Protein AF-A0A4Q6BBE9-F1 (afdb_monomer_lite)

Foldseek 3Di:
DDDDPVNLLQVLQQLLLLLLLLLVLLLVLLVLQVLCPPPHPDPLSNVVNVVSVVLNVLSVVLNVVRPDHDHHDPVSNVLSVVLCVQSNDPPHDPLSNLVSSLVSLVVSLVSLVVSLVSLVVVPDVCVSSNVSSVVSNVSSVVSSVVSVVVCVQVVCCVVPVDNDDPVVVVVVVVVVVVVVVVVVVVVVVVVVVVVVVPDPDDDDDDDDD

Sequence (209 aa):
MQITERERQEAISIELADLYQRQMTLILCNRLLHFDELDAVSDVFYELAEEDIWIFERIAAAMQDSPIQSDAKRSTVFLAETVMEIVSEESNLHQEKLSSYLLLKQSQLSSCRILERSLRVLGKKWEEILISVGIVADCLEAQLDLLSSQVEDRAFAWITGEPELILARDRFAARAKQNRLNKNKDSEVLMGKVIHLFSPKQSKQFSKR

pLDDT: mean 74.74, std 19.68, range [35.97, 96.56]

Radius of gyration: 24.14 Å; chains: 1; bounding box: 52×79×57 Å

Structure (mmCIF, N/CA/C/O backbone):
data_AF-A0A4Q6BBE9-F1
#
_entry.id   AF-A0A4Q6BBE9-F1
#
loop_
_atom_site.group_PDB
_atom_site.id
_atom_site.type_symbol
_atom_site.label_atom_id
_atom_site.label_alt_id
_atom_site.label_comp_id
_atom_site.label_asym_id
_atom_site.label_entity_id
_atom_site.label_seq_id
_atom_site.pdbx_PDB_ins_code
_atom_site.Cartn_x
_atom_site.Cartn_y
_atom_site.Cartn_z
_atom_site.occupancy
_atom_site.B_iso_or_equiv
_atom_site.auth_seq_id
_atom_site.auth_comp_id
_atom_site.auth_asym_id
_atom_site.auth_atom_id
_atom_site.pdbx_PDB_model_num
ATOM 1 N N . MET A 1 1 ? -1.863 -6.423 32.368 1.00 49.59 1 MET A N 1
ATOM 2 C CA . MET A 1 1 ? -2.244 -5.044 32.001 1.00 49.59 1 MET A CA 1
ATOM 3 C C . MET A 1 1 ? -3.459 -5.138 31.088 1.00 49.59 1 MET A C 1
ATOM 5 O O . MET A 1 1 ? -3.379 -5.877 30.115 1.00 49.59 1 MET A O 1
ATOM 9 N N . GLN A 1 2 ? -4.596 -4.531 31.440 1.00 71.44 2 GLN A N 1
ATOM 10 C CA . GLN A 1 2 ? -5.778 -4.510 30.567 1.00 71.44 2 GLN A CA 1
ATOM 11 C C . GLN A 1 2 ? -5.683 -3.272 29.672 1.00 71.44 2 GLN A C 1
ATOM 13 O O . GLN A 1 2 ? -5.629 -2.165 30.192 1.00 71.44 2 GLN A O 1
ATOM 18 N N . ILE A 1 3 ? -5.620 -3.472 28.355 1.00 78.31 3 ILE A N 1
ATOM 19 C CA . ILE A 1 3 ? -5.685 -2.385 27.369 1.00 78.31 3 ILE A CA 1
ATOM 20 C C . ILE A 1 3 ? -7.133 -1.896 27.320 1.00 78.31 3 ILE A C 1
ATOM 22 O O . ILE A 1 3 ? -8.053 -2.711 27.172 1.00 78.31 3 ILE A O 1
ATOM 26 N N . THR A 1 4 ? -7.328 -0.591 27.458 1.00 85.19 4 THR A N 1
ATOM 27 C CA . THR A 1 4 ? -8.637 0.059 27.393 1.00 85.19 4 THR A CA 1
ATOM 28 C C . THR A 1 4 ? -9.210 0.021 25.974 1.00 85.19 4 THR A C 1
ATOM 30 O O . THR A 1 4 ? -8.494 -0.128 24.986 1.00 85.19 4 THR A O 1
ATOM 33 N N . GLU A 1 5 ? -10.530 0.170 25.847 1.00 84.38 5 GLU A N 1
ATOM 34 C CA . GLU A 1 5 ? -11.188 0.230 24.533 1.00 84.38 5 GLU A CA 1
ATOM 35 C C . GLU A 1 5 ? -10.695 1.415 23.689 1.00 84.38 5 GLU A C 1
ATOM 37 O O . GLU A 1 5 ? -10.533 1.293 22.477 1.00 84.38 5 GLU A O 1
ATOM 42 N N . ARG A 1 6 ? -10.401 2.542 24.343 1.00 85.50 6 ARG A N 1
ATOM 43 C CA . ARG A 1 6 ? -9.860 3.731 23.688 1.00 85.50 6 ARG A CA 1
ATOM 44 C C . ARG A 1 6 ? -8.470 3.477 23.109 1.00 85.50 6 ARG A C 1
ATOM 46 O O . ARG A 1 6 ? -8.250 3.777 21.946 1.00 85.50 6 ARG A O 1
ATOM 53 N N . GLU A 1 7 ? -7.567 2.866 23.874 1.00 88.00 7 GLU A N 1
ATOM 54 C CA . GLU A 1 7 ? -6.219 2.531 23.385 1.00 88.00 7 GLU A CA 1
ATOM 55 C C . GLU A 1 7 ? -6.268 1.571 22.182 1.00 88.00 7 GLU A C 1
ATOM 57 O O . GLU A 1 7 ? -5.435 1.655 21.284 1.00 88.00 7 GLU A O 1
ATOM 62 N N . ARG A 1 8 ? -7.266 0.677 22.117 1.00 85.69 8 ARG A N 1
ATOM 63 C CA . ARG A 1 8 ? -7.482 -0.190 20.942 1.00 85.69 8 ARG A CA 1
ATOM 64 C C . ARG A 1 8 ? -7.972 0.590 19.728 1.00 85.69 8 ARG A C 1
ATOM 66 O O . ARG A 1 8 ? -7.488 0.349 18.627 1.00 85.69 8 ARG A O 1
ATOM 73 N N . GLN A 1 9 ? -8.925 1.500 19.929 1.00 85.56 9 GLN A N 1
ATOM 74 C CA . GLN A 1 9 ? -9.415 2.401 18.883 1.00 85.56 9 GLN A CA 1
ATOM 75 C C . GLN A 1 9 ? -8.281 3.261 18.319 1.00 85.56 9 GLN A C 1
ATOM 77 O O . GLN A 1 9 ? -8.142 3.367 17.105 1.00 85.56 9 GLN A O 1
ATOM 82 N N . GLU A 1 10 ? -7.446 3.820 19.194 1.00 90.19 10 GLU A N 1
ATOM 83 C CA . GLU A 1 10 ? -6.267 4.600 18.813 1.00 90.19 10 GLU A CA 1
ATOM 84 C C . GLU A 1 10 ? -5.271 3.737 18.027 1.00 90.19 10 GLU A C 1
ATOM 86 O O . GLU A 1 10 ? -4.825 4.149 16.962 1.00 90.19 10 GLU A O 1
ATOM 91 N N . ALA A 1 11 ? -4.987 2.509 18.474 1.00 89.50 11 ALA A N 1
ATOM 92 C CA . ALA A 1 11 ? -4.099 1.601 17.747 1.00 89.50 11 ALA A CA 1
ATOM 93 C C . ALA A 1 11 ? -4.606 1.282 16.328 1.00 89.50 11 ALA A C 1
ATOM 95 O O . ALA A 1 11 ? -3.836 1.369 15.377 1.00 89.50 11 ALA A O 1
ATOM 96 N N . ILE A 1 12 ? -5.896 0.962 16.166 1.00 89.31 12 ILE A N 1
ATOM 97 C CA . ILE A 1 12 ? -6.509 0.724 14.846 1.00 89.31 12 ILE A CA 1
ATOM 98 C C . ILE A 1 12 ? -6.416 1.966 13.963 1.00 89.31 12 ILE A C 1
ATOM 100 O O . ILE A 1 12 ? -6.029 1.866 12.802 1.00 89.31 12 ILE A O 1
ATOM 104 N N . SER A 1 13 ? -6.762 3.128 14.516 1.00 90.62 13 SER A N 1
ATOM 105 C CA . SER A 1 13 ? -6.719 4.405 13.807 1.00 90.62 13 SER A CA 1
ATOM 106 C C . SER A 1 13 ? -5.306 4.721 13.302 1.00 90.62 13 SER A C 1
ATOM 108 O O . SER A 1 13 ? -5.135 5.112 12.150 1.00 90.62 13 SER A O 1
ATOM 110 N N . ILE A 1 14 ? -4.278 4.469 14.119 1.00 93.69 14 ILE A N 1
ATOM 111 C CA . ILE A 1 14 ? -2.875 4.639 13.719 1.00 93.69 14 ILE A CA 1
ATOM 112 C C . ILE A 1 14 ? -2.498 3.676 12.585 1.00 93.69 14 ILE A C 1
ATOM 114 O O . ILE A 1 14 ? -1.841 4.094 11.636 1.00 93.69 14 ILE A O 1
ATOM 118 N N . GLU A 1 15 ? -2.909 2.405 12.646 1.00 92.88 15 GLU A N 1
ATOM 119 C CA . GLU A 1 15 ? -2.646 1.446 11.560 1.00 92.88 15 GLU A CA 1
ATOM 120 C C . GLU A 1 15 ? -3.368 1.832 10.255 1.00 92.88 15 GLU A C 1
ATOM 122 O O . GLU A 1 15 ? -2.803 1.684 9.172 1.00 92.88 15 GLU A O 1
ATOM 127 N N . LEU A 1 16 ? -4.589 2.372 10.331 1.00 93.19 16 LEU A N 1
ATOM 128 C CA . LEU A 1 16 ? -5.307 2.891 9.162 1.00 93.19 16 LEU A CA 1
ATOM 129 C C . LEU A 1 16 ? -4.598 4.108 8.554 1.00 93.19 16 LEU A C 1
ATOM 131 O O . LEU A 1 16 ? -4.411 4.153 7.340 1.00 93.19 16 LEU A O 1
ATOM 135 N N . ALA A 1 17 ? -4.144 5.051 9.383 1.00 94.81 17 ALA A N 1
ATOM 136 C CA . ALA A 1 17 ? -3.362 6.201 8.931 1.00 94.81 17 ALA A CA 1
ATOM 137 C C . ALA A 1 17 ? -2.031 5.772 8.288 1.00 94.81 17 ALA A C 1
ATOM 139 O O . ALA A 1 17 ? -1.604 6.317 7.270 1.00 94.81 17 ALA A O 1
ATOM 140 N N . ASP A 1 18 ? -1.401 4.739 8.846 1.00 95.44 18 ASP A N 1
ATOM 141 C CA . ASP A 1 18 ? -0.202 4.105 8.309 1.00 95.44 18 ASP A CA 1
ATOM 142 C C . ASP A 1 18 ? -0.446 3.466 6.925 1.00 95.44 18 ASP A C 1
ATOM 144 O O . ASP A 1 18 ? 0.410 3.569 6.040 1.00 95.44 18 ASP A O 1
ATOM 148 N N . LEU A 1 19 ? -1.585 2.798 6.716 1.00 95.00 19 LEU A N 1
ATOM 149 C CA . LEU A 1 19 ? -1.972 2.259 5.405 1.00 95.00 19 LEU A CA 1
ATOM 150 C C . LEU A 1 19 ? -2.259 3.377 4.404 1.00 95.00 19 LEU A C 1
ATOM 152 O O . LEU A 1 19 ? -1.789 3.318 3.271 1.00 95.00 19 LEU A O 1
ATOM 156 N N . TYR A 1 20 ? -2.981 4.407 4.836 1.00 95.19 20 TYR A N 1
ATOM 157 C CA . TYR A 1 20 ? -3.316 5.560 4.009 1.00 95.19 20 TYR A CA 1
ATOM 158 C C . TYR A 1 20 ? -2.063 6.273 3.502 1.00 95.19 20 TYR A C 1
ATOM 160 O O . TYR A 1 20 ? -1.935 6.515 2.304 1.00 95.19 20 TYR A O 1
ATOM 168 N N . GLN A 1 21 ? -1.098 6.532 4.390 1.00 96.12 21 GLN A N 1
ATOM 169 C CA . GLN A 1 21 ? 0.165 7.163 4.017 1.00 96.12 21 GLN A CA 1
ATOM 170 C C . GLN A 1 21 ? 0.930 6.333 2.978 1.00 96.12 21 GLN A C 1
ATOM 172 O O . GLN A 1 21 ? 1.390 6.889 1.983 1.00 96.12 21 GLN A O 1
ATOM 177 N N . ARG A 1 22 ? 1.041 5.009 3.171 1.00 95.44 22 ARG A N 1
ATOM 178 C CA . ARG A 1 22 ? 1.708 4.123 2.198 1.00 95.44 22 ARG A CA 1
ATOM 179 C C . ARG A 1 22 ? 0.987 4.116 0.852 1.00 95.44 22 ARG A C 1
ATOM 181 O O . ARG A 1 22 ? 1.650 4.224 -0.177 1.00 95.44 22 ARG A O 1
ATOM 188 N N . GLN A 1 23 ? -0.345 4.068 0.855 1.00 96.06 23 GLN A N 1
ATOM 189 C CA . GLN A 1 23 ? -1.124 4.049 -0.379 1.00 96.06 23 GLN A CA 1
ATOM 190 C C . GLN A 1 23 ? -1.012 5.368 -1.150 1.00 96.06 23 GLN A C 1
ATOM 192 O O . GLN A 1 23 ? -0.858 5.351 -2.370 1.00 96.06 23 GLN A O 1
ATOM 197 N N . MET A 1 24 ? -1.022 6.515 -0.461 1.00 96.56 24 MET A N 1
ATOM 198 C CA . MET A 1 24 ? -0.751 7.796 -1.121 1.00 96.56 24 MET A CA 1
ATOM 199 C C . MET A 1 24 ? 0.625 7.799 -1.782 1.00 96.56 24 MET A C 1
ATOM 201 O O . MET A 1 24 ? 0.770 8.271 -2.907 1.00 96.56 24 MET A O 1
ATOM 205 N N . THR A 1 25 ? 1.634 7.264 -1.096 1.00 96.38 25 THR A N 1
ATOM 206 C CA . THR A 1 25 ? 2.979 7.155 -1.654 1.00 96.38 25 THR A CA 1
ATOM 207 C C . THR A 1 25 ? 3.012 6.258 -2.887 1.00 96.38 25 THR A C 1
ATOM 209 O O . THR A 1 25 ? 3.620 6.653 -3.874 1.00 96.38 25 THR A O 1
ATOM 212 N N . LEU A 1 26 ? 2.310 5.120 -2.894 1.00 94.38 26 LEU A N 1
ATOM 213 C CA . LEU A 1 26 ? 2.205 4.263 -4.081 1.00 94.38 26 LEU A CA 1
ATOM 214 C C . LEU A 1 26 ? 1.609 5.005 -5.282 1.00 94.38 26 LEU A C 1
ATOM 216 O O . LEU A 1 26 ? 2.171 4.936 -6.371 1.00 94.38 26 LEU A O 1
ATOM 220 N N . ILE A 1 27 ? 0.541 5.781 -5.079 1.00 94.50 27 ILE A N 1
ATOM 221 C CA . ILE A 1 27 ? -0.066 6.597 -6.144 1.00 94.50 27 ILE A CA 1
ATOM 222 C C . ILE A 1 27 ? 0.928 7.631 -6.688 1.00 94.50 27 ILE A C 1
ATOM 224 O O . ILE A 1 27 ? 1.001 7.854 -7.897 1.00 94.50 27 ILE A O 1
ATOM 228 N N . LEU A 1 28 ? 1.713 8.265 -5.816 1.00 93.38 28 LEU A N 1
ATOM 229 C CA . LEU A 1 28 ? 2.750 9.203 -6.249 1.00 93.38 28 LEU A CA 1
ATOM 230 C C . LEU A 1 28 ? 3.880 8.495 -7.007 1.00 93.38 28 LEU A C 1
ATOM 232 O O . LEU A 1 28 ? 4.353 9.021 -8.013 1.00 93.38 28 LEU A O 1
ATOM 236 N N . CYS A 1 29 ? 4.281 7.298 -6.577 1.00 90.44 29 CYS A N 1
ATOM 237 C CA . CYS A 1 29 ? 5.240 6.484 -7.315 1.00 90.44 29 CYS A CA 1
ATOM 238 C C . CYS A 1 29 ? 4.710 6.097 -8.699 1.00 90.44 29 CYS A C 1
ATOM 240 O O . CYS A 1 29 ? 5.472 6.177 -9.655 1.00 90.44 29 CYS A O 1
ATOM 242 N N . ASN A 1 30 ? 3.426 5.741 -8.829 1.00 89.56 30 ASN A N 1
ATOM 243 C CA . ASN A 1 30 ? 2.815 5.407 -10.121 1.00 89.56 30 ASN A CA 1
ATOM 244 C C . ASN A 1 30 ? 2.974 6.560 -11.124 1.00 89.56 30 ASN A C 1
ATOM 246 O O . ASN A 1 30 ? 3.396 6.320 -12.251 1.00 89.56 30 ASN A O 1
ATOM 250 N N . ARG A 1 31 ? 2.755 7.806 -10.682 1.00 88.62 31 ARG A N 1
ATOM 251 C CA . ARG A 1 31 ? 2.967 9.017 -11.499 1.00 88.62 31 ARG A CA 1
ATOM 252 C C . ARG A 1 31 ? 4.421 9.202 -11.918 1.00 88.62 31 ARG A C 1
ATOM 254 O O . ARG A 1 31 ? 4.706 9.511 -13.066 1.00 88.62 31 ARG A O 1
ATOM 261 N N . LEU A 1 32 ? 5.355 9.027 -10.984 1.00 85.31 32 LEU A N 1
ATOM 262 C CA . LEU A 1 32 ? 6.790 9.185 -11.258 1.00 85.31 32 LEU A CA 1
ATOM 263 C C . LEU A 1 32 ? 7.349 8.083 -12.166 1.00 85.31 32 LEU A C 1
ATOM 265 O O . LEU A 1 32 ? 8.352 8.286 -12.843 1.00 85.31 32 LEU A O 1
ATOM 269 N N . LEU A 1 33 ? 6.722 6.910 -12.151 1.00 81.69 33 LEU A N 1
ATOM 270 C CA . LEU A 1 33 ? 7.068 5.774 -12.999 1.00 81.69 33 LEU A CA 1
ATOM 271 C C . LEU A 1 33 ? 6.276 5.757 -14.313 1.00 81.69 33 LEU A C 1
ATOM 273 O O . LEU A 1 33 ? 6.481 4.843 -15.113 1.00 81.69 33 LEU A O 1
ATOM 277 N N . HIS A 1 34 ? 5.402 6.746 -14.536 1.00 80.19 34 HIS A N 1
ATOM 278 C CA . HIS A 1 34 ? 4.511 6.845 -15.695 1.00 80.19 34 HIS A CA 1
ATOM 279 C C . HIS A 1 34 ? 3.638 5.596 -15.890 1.00 80.19 34 HIS A C 1
ATOM 281 O O . HIS A 1 34 ? 3.374 5.158 -17.009 1.00 80.19 34 HIS A O 1
ATOM 287 N N . PHE A 1 35 ? 3.217 4.975 -14.787 1.00 79.06 35 PHE A N 1
ATOM 288 C CA . PHE A 1 35 ? 2.316 3.823 -14.823 1.00 79.06 35 PHE A CA 1
ATOM 289 C C . PHE A 1 35 ? 0.877 4.239 -15.130 1.00 79.06 35 PHE A C 1
ATOM 291 O O . PHE A 1 35 ? 0.132 3.438 -15.668 1.00 79.06 35 PHE A O 1
ATOM 298 N N . ASP A 1 36 ? 0.489 5.477 -14.828 1.00 67.62 36 ASP A N 1
ATOM 299 C CA . ASP A 1 36 ? -0.859 6.017 -15.030 1.00 67.62 36 ASP A CA 1
ATOM 300 C C . ASP A 1 36 ? -1.091 6.637 -16.421 1.00 67.62 36 ASP A C 1
ATOM 302 O O . ASP A 1 36 ? -2.165 7.178 -16.696 1.00 67.62 36 ASP A O 1
ATOM 306 N N . GLU A 1 37 ? -0.111 6.547 -17.318 1.00 73.06 37 GLU A N 1
ATOM 307 C CA . GLU A 1 37 ? -0.224 7.024 -18.694 1.00 73.06 37 GLU A CA 1
ATOM 308 C C . GLU A 1 37 ? -0.729 5.905 -19.621 1.00 73.06 37 GLU A C 1
ATOM 310 O O . GLU A 1 37 ? -0.306 4.758 -19.520 1.00 73.06 37 GLU A O 1
ATOM 315 N N . LEU A 1 38 ? -1.623 6.227 -20.564 1.00 53.44 38 LEU A N 1
ATOM 316 C CA . LEU A 1 38 ? -2.178 5.251 -21.523 1.00 53.44 38 LEU A CA 1
ATOM 317 C C . LEU A 1 38 ? -1.116 4.621 -22.446 1.00 53.44 38 LEU A C 1
ATOM 319 O O . LEU A 1 38 ? -1.345 3.544 -22.984 1.00 53.44 38 LEU A O 1
ATOM 323 N N . ASP A 1 39 ? 0.037 5.279 -22.598 1.00 54.97 39 ASP A N 1
ATOM 324 C CA . ASP A 1 39 ? 1.209 4.778 -23.327 1.00 54.97 39 ASP A CA 1
ATOM 325 C C . ASP A 1 39 ? 2.240 4.113 -22.385 1.00 54.97 39 ASP A C 1
ATOM 327 O O . ASP A 1 39 ? 3.424 4.005 -22.722 1.00 54.97 39 ASP A O 1
ATOM 331 N N . ALA A 1 40 ? 1.819 3.688 -21.185 1.00 55.25 40 ALA A N 1
ATOM 332 C CA . ALA A 1 40 ? 2.681 3.048 -20.197 1.00 55.25 40 ALA A CA 1
ATOM 333 C C . ALA A 1 40 ? 3.455 1.855 -20.776 1.00 55.25 40 ALA A C 1
ATOM 335 O O . ALA A 1 40 ? 3.082 1.205 -21.752 1.00 55.25 40 ALA A O 1
ATOM 336 N N . VAL A 1 41 ? 4.534 1.490 -20.080 1.00 58.44 41 VAL A N 1
ATOM 337 C CA . VAL A 1 41 ? 5.428 0.378 -20.441 1.00 58.44 41 VAL A CA 1
ATOM 338 C C . VAL A 1 41 ? 4.686 -0.975 -20.581 1.00 58.44 41 VAL A C 1
ATOM 340 O O . VAL A 1 41 ? 5.279 -1.942 -21.066 1.00 58.44 41 VAL A O 1
ATOM 343 N N . SER A 1 42 ? 3.437 -1.093 -20.103 1.00 65.00 42 SER A N 1
ATOM 344 C CA . SER A 1 42 ? 2.504 -2.216 -20.309 1.00 65.00 42 SER A CA 1
ATOM 345 C C . SER A 1 42 ? 1.096 -1.848 -19.813 1.00 65.00 42 SER A C 1
ATOM 347 O O . SER A 1 42 ? 1.000 -1.228 -18.753 1.00 65.00 42 SER A O 1
ATOM 349 N N . ASP A 1 43 ? 0.039 -2.348 -20.469 1.00 72.69 43 ASP A N 1
ATOM 350 C CA . ASP A 1 43 ? -1.362 -2.298 -19.992 1.00 72.69 43 ASP A CA 1
ATOM 351 C C . ASP A 1 43 ? -1.488 -2.753 -18.524 1.00 72.69 43 ASP A C 1
ATOM 353 O O . ASP A 1 43 ? -2.255 -2.204 -17.740 1.00 72.69 43 ASP A O 1
ATOM 357 N N . VAL A 1 44 ? -0.646 -3.710 -18.117 1.00 78.00 44 VAL A N 1
ATOM 358 C CA . VAL A 1 44 ? -0.600 -4.246 -16.749 1.00 78.00 44 VAL A CA 1
ATOM 359 C C . VAL A 1 44 ? -0.245 -3.182 -15.703 1.00 78.00 44 VAL A C 1
ATOM 361 O O . VAL A 1 44 ? -0.797 -3.194 -14.609 1.00 78.00 44 VAL A O 1
ATOM 364 N N . PHE A 1 45 ? 0.687 -2.268 -15.994 1.00 78.31 45 PHE A N 1
ATOM 365 C CA . PHE A 1 45 ? 1.074 -1.233 -15.023 1.00 78.31 45 PHE A CA 1
ATOM 366 C C . PHE A 1 45 ? 0.012 -0.142 -14.896 1.00 78.31 45 PHE A C 1
ATOM 368 O O . PHE A 1 45 ? -0.172 0.396 -13.805 1.00 78.31 45 PHE A O 1
ATOM 375 N N . TYR A 1 46 ? -0.713 0.117 -15.983 1.00 80.31 46 TYR A N 1
ATOM 376 C CA . TYR A 1 46 ? -1.858 1.014 -15.987 1.00 80.31 46 TYR A CA 1
ATOM 377 C C . TYR A 1 46 ? -3.002 0.480 -15.125 1.00 80.31 46 TYR A C 1
ATOM 379 O O . TYR A 1 46 ? -3.455 1.172 -14.214 1.00 80.31 46 TYR A O 1
ATOM 387 N N . GLU A 1 47 ? -3.386 -0.784 -15.316 1.00 83.69 47 GLU A N 1
ATOM 388 C CA . GLU A 1 47 ? -4.404 -1.441 -14.484 1.00 83.69 47 GLU A CA 1
ATOM 389 C C . GLU A 1 47 ? -4.017 -1.425 -12.993 1.00 83.69 47 GLU A C 1
ATOM 391 O O . GLU A 1 47 ? -4.836 -1.096 -12.134 1.00 83.69 47 GLU A O 1
ATOM 396 N N . LEU A 1 48 ? -2.745 -1.693 -12.672 1.00 84.31 48 LEU A N 1
ATOM 397 C CA . LEU A 1 48 ? -2.239 -1.619 -11.296 1.00 84.31 48 LEU A CA 1
ATOM 398 C C . LEU A 1 48 ? -2.349 -0.210 -10.696 1.00 84.31 48 LEU A C 1
ATOM 400 O O . LEU A 1 48 ? -2.655 -0.070 -9.508 1.00 84.31 48 LEU A O 1
ATOM 404 N N . ALA A 1 49 ? -2.102 0.829 -11.497 1.00 87.31 49 ALA A N 1
ATOM 405 C CA . ALA A 1 49 ? -2.218 2.211 -11.054 1.00 87.31 49 ALA A CA 1
ATOM 406 C C . ALA A 1 49 ? -3.678 2.619 -10.799 1.00 87.31 49 ALA A C 1
ATOM 408 O O . ALA A 1 49 ? -3.950 3.300 -9.807 1.00 87.31 49 ALA A O 1
ATOM 409 N N . GLU A 1 50 ? -4.619 2.171 -11.637 1.00 89.19 50 GLU A N 1
ATOM 410 C CA . GLU A 1 50 ? -6.055 2.372 -11.408 1.00 89.19 50 GLU A CA 1
ATOM 411 C C . GLU A 1 50 ? -6.532 1.655 -10.138 1.00 89.19 50 GLU A C 1
ATOM 413 O O . GLU A 1 50 ? -7.232 2.241 -9.304 1.00 89.19 50 GLU A O 1
ATOM 418 N N . GLU A 1 51 ? -6.107 0.408 -9.938 1.00 90.31 51 GLU A N 1
ATOM 419 C CA . GLU A 1 51 ? -6.429 -0.345 -8.728 1.00 90.31 51 GLU A CA 1
ATOM 420 C C . GLU A 1 51 ? -5.863 0.322 -7.466 1.00 90.31 51 GLU A C 1
ATOM 422 O O . GLU A 1 51 ? -6.538 0.357 -6.438 1.00 90.31 51 GLU A O 1
ATOM 427 N N . ASP A 1 52 ? -4.664 0.912 -7.524 1.00 91.56 52 ASP A N 1
ATOM 428 C CA . ASP A 1 52 ? -4.100 1.668 -6.401 1.00 91.56 52 ASP A CA 1
ATOM 429 C C . ASP A 1 52 ? -4.962 2.880 -6.005 1.00 91.56 52 ASP A C 1
ATOM 431 O O . ASP A 1 52 ? -5.087 3.195 -4.815 1.00 91.56 52 ASP A O 1
ATOM 435 N N . ILE A 1 53 ? -5.587 3.557 -6.969 1.00 92.75 53 ILE A N 1
ATOM 436 C CA . ILE A 1 53 ? -6.527 4.652 -6.686 1.00 92.75 53 ILE A CA 1
ATOM 437 C C . ILE A 1 53 ? -7.777 4.101 -5.997 1.00 92.75 53 ILE A C 1
ATOM 439 O O . ILE A 1 53 ? -8.225 4.639 -4.984 1.00 92.75 53 ILE A O 1
ATOM 443 N N . TRP A 1 54 ? -8.307 2.984 -6.486 1.00 92.25 54 TRP A N 1
ATOM 444 C CA . TRP A 1 54 ? -9.461 2.342 -5.868 1.00 92.25 54 TRP A CA 1
ATOM 445 C C . TRP A 1 54 ? -9.175 1.851 -4.435 1.00 92.25 54 TRP A C 1
ATOM 447 O O . TRP A 1 54 ? -9.993 2.047 -3.530 1.00 92.25 54 TRP A O 1
ATOM 457 N N . ILE A 1 55 ? -7.996 1.267 -4.183 1.00 92.06 55 ILE A N 1
ATOM 458 C CA . ILE A 1 55 ? -7.548 0.878 -2.834 1.00 92.06 55 ILE A CA 1
ATOM 459 C C . ILE A 1 55 ? -7.479 2.105 -1.918 1.00 92.06 55 ILE A C 1
ATOM 461 O O . ILE A 1 55 ? -7.912 2.043 -0.764 1.00 92.06 55 ILE A O 1
ATOM 465 N N . PHE A 1 56 ? -6.962 3.227 -2.421 1.00 94.31 56 PHE A N 1
ATOM 466 C CA . PHE A 1 56 ? -6.893 4.474 -1.665 1.00 94.31 56 PHE A CA 1
ATOM 467 C C . PHE A 1 56 ? -8.269 4.948 -1.205 1.00 94.31 56 PHE A C 1
ATOM 469 O O . PHE A 1 56 ? -8.443 5.242 -0.023 1.00 94.31 56 PHE A O 1
ATOM 476 N N . GLU A 1 57 ? -9.263 4.954 -2.094 1.00 92.25 57 GLU A N 1
ATOM 477 C CA . GLU A 1 57 ? -10.633 5.348 -1.751 1.00 92.25 57 GLU A CA 1
ATOM 478 C C . GLU A 1 57 ? -11.232 4.456 -0.654 1.00 92.25 57 GLU A C 1
ATOM 480 O O . GLU A 1 57 ? -11.904 4.943 0.259 1.00 92.25 57 GLU A O 1
ATOM 485 N N . ARG A 1 58 ? -10.937 3.150 -0.684 1.00 90.56 58 ARG A N 1
ATOM 486 C CA . ARG A 1 58 ? -11.379 2.195 0.345 1.00 90.56 58 ARG A CA 1
ATOM 487 C C . ARG A 1 58 ? -10.741 2.457 1.704 1.00 90.56 58 ARG A C 1
ATOM 489 O O . ARG A 1 58 ? -11.436 2.412 2.720 1.00 90.56 58 ARG A O 1
ATOM 496 N N . ILE A 1 59 ? -9.439 2.731 1.735 1.00 92.06 59 ILE A N 1
ATOM 497 C CA . ILE A 1 59 ? -8.732 3.067 2.977 1.00 92.06 59 ILE A CA 1
ATOM 498 C C . ILE A 1 59 ? -9.234 4.413 3.516 1.00 92.06 59 ILE A C 1
ATOM 500 O O . ILE A 1 59 ? -9.492 4.531 4.712 1.00 92.06 59 ILE A O 1
ATOM 504 N N . ALA A 1 60 ? -9.432 5.404 2.643 1.00 91.75 60 ALA A N 1
ATOM 505 C CA . ALA A 1 60 ? -9.957 6.715 3.012 1.00 91.75 60 ALA A CA 1
ATOM 506 C C . ALA A 1 60 ? -11.361 6.617 3.631 1.00 91.75 60 ALA A C 1
ATOM 508 O O . ALA A 1 60 ? -11.615 7.240 4.661 1.00 91.75 60 ALA A O 1
ATOM 509 N N . ALA A 1 61 ? -12.247 5.794 3.061 1.00 90.00 61 ALA A N 1
ATOM 510 C CA . ALA A 1 61 ? -13.561 5.520 3.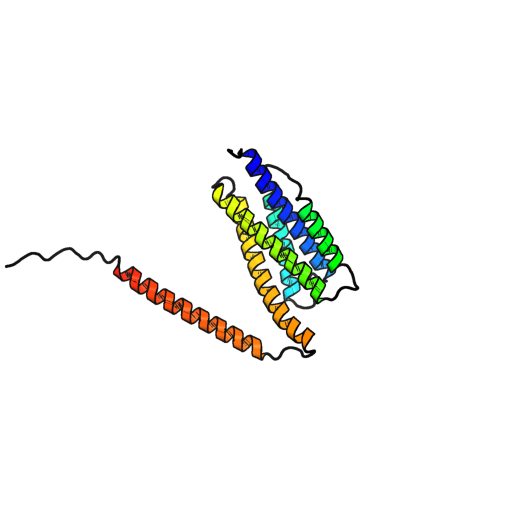641 1.00 90.00 61 ALA A CA 1
ATOM 511 C C . ALA A 1 61 ? -13.440 4.878 5.036 1.00 90.00 61 ALA A C 1
ATOM 513 O O . ALA A 1 61 ? -14.018 5.376 5.998 1.00 90.00 61 ALA A O 1
ATOM 514 N N . ALA A 1 62 ? -12.592 3.853 5.187 1.00 88.38 62 ALA A N 1
ATOM 515 C CA . ALA A 1 62 ? -12.358 3.213 6.483 1.00 88.38 62 ALA A CA 1
ATOM 516 C C . ALA A 1 62 ? -11.783 4.177 7.544 1.00 88.38 62 ALA A C 1
ATOM 518 O O . ALA A 1 62 ? -12.080 4.038 8.731 1.00 88.38 62 ALA A O 1
ATOM 519 N N . MET A 1 63 ? -10.980 5.167 7.137 1.00 89.19 63 MET A N 1
ATOM 520 C CA . MET A 1 63 ? -10.508 6.235 8.025 1.00 89.19 63 MET A CA 1
ATOM 521 C C . MET A 1 63 ? -11.619 7.204 8.439 1.00 89.19 63 MET A C 1
ATOM 523 O O . MET A 1 63 ? -11.617 7.664 9.579 1.00 89.19 63 MET A O 1
ATOM 527 N N . GLN A 1 64 ? -12.558 7.525 7.545 1.00 87.38 64 GLN A N 1
ATOM 528 C CA . GLN A 1 64 ? -13.707 8.380 7.869 1.00 87.38 64 GLN A CA 1
ATOM 529 C C . GLN A 1 64 ? -14.658 7.700 8.858 1.00 87.38 64 GLN A C 1
ATOM 531 O O . GLN A 1 64 ? -15.179 8.361 9.755 1.00 87.38 64 GLN A O 1
ATOM 536 N N . ASP A 1 65 ? -14.813 6.381 8.742 1.00 83.38 65 ASP A N 1
ATOM 537 C CA . ASP A 1 65 ? -15.634 5.570 9.646 1.00 83.38 65 ASP A CA 1
ATOM 538 C C . ASP A 1 65 ? -14.955 5.318 11.008 1.00 83.38 65 ASP A C 1
ATOM 540 O O . ASP A 1 65 ? -15.595 4.876 11.969 1.00 83.38 65 ASP A O 1
ATOM 544 N N . SER A 1 66 ? -13.655 5.612 11.131 1.00 82.00 66 SER A N 1
ATOM 545 C CA . SER A 1 66 ? -12.933 5.492 12.397 1.00 82.00 66 SER A CA 1
ATOM 546 C C . SER A 1 66 ? -13.389 6.572 13.396 1.00 82.00 66 SER A C 1
ATOM 548 O O . SER A 1 66 ? -13.362 7.766 13.089 1.00 82.00 66 SER A O 1
ATOM 550 N N . PRO A 1 67 ? -13.735 6.202 14.647 1.00 80.62 67 PRO A N 1
ATOM 551 C CA . PRO A 1 67 ? -14.198 7.149 15.666 1.00 80.62 67 PRO A CA 1
ATOM 552 C C . PRO A 1 67 ? -13.091 8.075 16.190 1.00 80.62 67 PRO A C 1
ATOM 554 O O . PRO A 1 67 ? -13.371 9.039 16.903 1.00 80.62 67 PRO A O 1
ATOM 557 N N . ILE A 1 68 ? -11.834 7.748 15.897 1.00 87.12 68 ILE A N 1
ATOM 558 C CA . ILE A 1 68 ? -10.656 8.524 16.266 1.00 87.12 68 ILE A CA 1
ATOM 559 C C . ILE A 1 68 ? -9.881 8.787 14.982 1.00 87.12 68 ILE A C 1
ATOM 561 O O . ILE A 1 68 ? -9.770 7.905 14.135 1.00 87.12 68 ILE A O 1
ATOM 565 N N . GLN A 1 69 ? -9.359 10.002 14.863 1.00 86.88 69 GLN A N 1
ATOM 566 C CA . GLN A 1 69 ? -8.409 10.370 13.824 1.00 86.88 69 GLN A CA 1
ATOM 567 C C . GLN A 1 69 ? -7.005 10.317 14.419 1.00 86.88 69 GLN A C 1
ATOM 569 O O . GLN A 1 69 ? -6.779 10.740 15.558 1.00 86.88 69 GLN A O 1
ATOM 574 N N . SER A 1 70 ? -6.064 9.750 13.679 1.00 92.31 70 SER A N 1
ATOM 575 C CA . SER A 1 70 ? -4.671 9.640 14.099 1.00 92.31 70 SER A CA 1
ATOM 576 C C . SER A 1 70 ? -3.757 9.896 12.921 1.00 92.31 70 SER A C 1
ATOM 578 O O . SER A 1 70 ? -4.113 9.611 11.781 1.00 92.31 70 SER A O 1
ATOM 580 N N . ASP A 1 71 ? -2.572 10.408 13.222 1.00 94.31 71 ASP A N 1
ATOM 581 C CA . ASP A 1 71 ? -1.525 10.574 12.228 1.00 94.31 71 ASP A CA 1
ATOM 582 C C . ASP A 1 71 ? -0.764 9.260 12.029 1.00 94.31 71 ASP A C 1
ATOM 584 O O . ASP A 1 71 ? -0.665 8.421 12.935 1.00 94.31 71 ASP A O 1
ATOM 588 N N . ALA A 1 72 ? -0.187 9.101 10.839 1.00 93.75 72 ALA A N 1
ATOM 589 C CA . ALA A 1 72 ? 0.711 7.995 10.549 1.00 93.75 72 ALA A CA 1
ATOM 590 C C . ALA A 1 72 ? 1.945 8.038 11.464 1.00 93.75 72 ALA A C 1
ATOM 592 O O . ALA A 1 72 ? 2.439 9.101 11.860 1.00 93.75 72 ALA A O 1
ATOM 593 N N . LYS A 1 73 ? 2.503 6.865 11.774 1.00 95.31 73 LYS A N 1
ATOM 594 C CA . LYS A 1 73 ? 3.737 6.776 12.556 1.00 95.31 73 LYS A CA 1
ATOM 595 C C . LYS A 1 73 ? 4.877 7.437 11.791 1.00 95.31 73 LYS A C 1
ATOM 597 O O . LYS A 1 73 ? 5.040 7.243 10.586 1.00 95.31 73 LYS A O 1
ATOM 602 N N . ARG A 1 74 ? 5.773 8.107 12.520 1.00 95.88 74 ARG A N 1
ATOM 603 C CA . ARG A 1 74 ? 6.981 8.723 11.943 1.00 95.88 74 ARG A CA 1
ATOM 604 C C . ARG A 1 74 ? 7.813 7.745 11.106 1.00 95.88 74 ARG A C 1
ATOM 606 O O . ARG A 1 74 ? 8.363 8.136 10.088 1.00 95.88 74 ARG A O 1
ATOM 613 N N . SER A 1 75 ? 7.891 6.477 11.512 1.00 93.75 75 SER A N 1
ATOM 614 C CA . SER A 1 75 ? 8.584 5.432 10.748 1.00 93.75 75 SER A CA 1
ATOM 615 C C . SER A 1 75 ? 7.941 5.155 9.388 1.00 93.75 75 S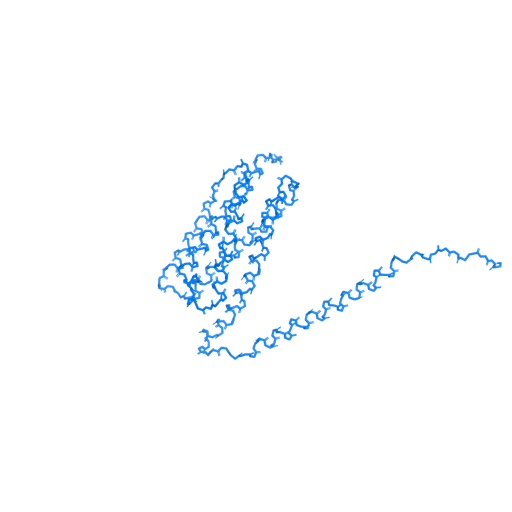ER A C 1
ATOM 617 O O . SER A 1 75 ? 8.649 4.874 8.429 1.00 93.75 75 SER A O 1
ATOM 619 N N . THR A 1 76 ? 6.611 5.231 9.300 1.00 94.75 76 THR A N 1
ATOM 620 C CA . THR A 1 76 ? 5.873 5.067 8.043 1.00 94.75 76 THR A CA 1
ATOM 621 C C . THR A 1 76 ? 6.112 6.255 7.122 1.00 94.75 76 THR A C 1
ATOM 623 O O . THR A 1 76 ? 6.386 6.055 5.944 1.00 94.75 76 THR A O 1
ATOM 626 N N . VAL A 1 77 ? 6.063 7.475 7.665 1.00 95.25 77 VAL A N 1
ATOM 627 C CA . VAL A 1 77 ? 6.369 8.699 6.909 1.00 95.25 77 VAL A CA 1
ATOM 628 C C . VAL A 1 77 ? 7.798 8.652 6.368 1.00 95.25 77 VAL A C 1
ATOM 630 O O . VAL A 1 77 ? 7.999 8.838 5.176 1.00 95.25 77 VAL A O 1
ATOM 633 N N . PHE A 1 78 ? 8.771 8.286 7.203 1.00 95.25 78 PHE A N 1
ATOM 634 C CA . PHE A 1 78 ? 10.168 8.158 6.786 1.00 95.25 78 PHE A CA 1
ATOM 635 C C . PHE A 1 78 ? 10.373 7.103 5.685 1.00 95.25 78 PHE A C 1
ATOM 637 O O . PHE A 1 78 ? 11.112 7.335 4.729 1.00 95.25 78 PHE A O 1
ATOM 644 N N . LEU A 1 79 ? 9.707 5.945 5.789 1.00 93.69 79 LEU A N 1
ATOM 645 C CA . LEU A 1 79 ? 9.732 4.930 4.731 1.00 93.69 79 LEU A CA 1
ATOM 646 C C . LEU A 1 79 ? 9.160 5.483 3.419 1.00 93.69 79 LEU A C 1
ATOM 648 O O . LEU A 1 79 ? 9.751 5.275 2.364 1.00 93.69 79 LEU A O 1
ATOM 652 N N . ALA A 1 80 ? 8.029 6.188 3.491 1.00 94.25 80 ALA A N 1
ATOM 653 C CA . ALA A 1 80 ? 7.402 6.815 2.336 1.00 94.25 80 ALA A CA 1
ATOM 654 C C . ALA A 1 80 ? 8.325 7.845 1.666 1.00 94.25 80 ALA A C 1
ATOM 656 O O . ALA A 1 80 ? 8.499 7.804 0.451 1.00 94.25 80 ALA A O 1
ATOM 657 N N . GLU A 1 81 ? 8.954 8.720 2.452 1.00 94.62 81 GLU A N 1
ATOM 658 C CA . GLU A 1 81 ? 9.936 9.701 1.972 1.00 94.62 81 GLU A CA 1
ATOM 659 C C . GLU A 1 81 ? 11.122 9.010 1.286 1.00 94.62 81 GLU A C 1
ATOM 661 O O . GLU A 1 81 ? 11.446 9.335 0.148 1.00 94.62 81 GLU A O 1
ATOM 666 N N . THR A 1 82 ? 11.690 7.979 1.918 1.00 94.62 82 THR A N 1
ATOM 667 C CA . THR A 1 82 ? 12.827 7.220 1.367 1.00 94.62 82 THR A CA 1
ATOM 668 C C . THR A 1 82 ? 12.479 6.569 0.024 1.00 94.62 82 THR A C 1
ATOM 670 O O . THR A 1 82 ? 13.263 6.617 -0.922 1.00 94.62 82 THR A O 1
ATOM 673 N N . VAL A 1 83 ? 11.298 5.950 -0.087 1.00 93.75 83 VAL A N 1
ATOM 674 C CA . VAL A 1 83 ? 10.858 5.323 -1.344 1.00 93.75 83 VAL A CA 1
ATOM 675 C C . VAL A 1 83 ? 10.657 6.378 -2.433 1.00 93.75 83 VAL A C 1
ATOM 677 O O . VAL A 1 83 ? 11.087 6.167 -3.565 1.00 93.75 83 VAL A O 1
ATOM 680 N N . MET A 1 84 ? 10.057 7.523 -2.097 1.00 94.38 84 MET A N 1
ATOM 681 C CA . MET A 1 84 ? 9.875 8.633 -3.038 1.00 94.38 84 MET A CA 1
ATOM 682 C C . MET A 1 84 ? 11.205 9.187 -3.545 1.00 94.38 84 MET A C 1
ATOM 684 O O . MET A 1 84 ? 11.345 9.405 -4.747 1.00 94.38 84 MET A O 1
ATOM 688 N N . GLU A 1 85 ? 12.188 9.369 -2.663 1.00 94.50 85 GLU A N 1
ATOM 689 C CA . GLU A 1 85 ? 13.541 9.786 -3.045 1.00 94.50 85 GLU A CA 1
ATOM 690 C C . GLU A 1 85 ? 14.143 8.808 -4.061 1.00 94.50 85 GLU A C 1
ATOM 692 O O . GLU A 1 85 ? 14.562 9.225 -5.139 1.00 94.50 85 GLU A O 1
ATOM 697 N N . ILE A 1 86 ? 14.085 7.497 -3.790 1.00 89.62 86 ILE A N 1
ATOM 698 C CA . ILE A 1 86 ? 14.636 6.480 -4.699 1.00 89.62 86 ILE A CA 1
ATOM 699 C C . ILE A 1 86 ? 13.925 6.483 -6.060 1.00 89.62 86 ILE A C 1
ATOM 701 O O . ILE A 1 86 ? 14.578 6.389 -7.100 1.00 89.62 86 ILE A O 1
ATOM 705 N N . VAL A 1 87 ? 12.593 6.575 -6.073 1.00 87.56 87 VAL A N 1
ATOM 706 C CA . VAL A 1 87 ? 11.799 6.523 -7.311 1.00 87.56 87 VAL A CA 1
ATOM 707 C C . VAL A 1 87 ? 11.977 7.793 -8.154 1.00 87.56 87 VAL A C 1
ATOM 709 O O . VAL A 1 87 ? 12.091 7.702 -9.381 1.00 87.56 87 VAL A O 1
ATOM 712 N N . SER A 1 88 ? 12.032 8.962 -7.512 1.00 89.88 88 SER A N 1
ATOM 713 C CA . SER A 1 88 ? 12.146 10.262 -8.190 1.00 89.88 88 SER A CA 1
ATOM 714 C C . SER A 1 88 ? 13.536 10.543 -8.764 1.00 89.88 88 SER A C 1
ATOM 716 O O . SER A 1 88 ? 13.645 11.227 -9.776 1.00 89.88 88 SER A O 1
ATOM 718 N N . GLU A 1 89 ? 14.590 9.995 -8.163 1.00 87.75 89 GLU A N 1
ATOM 719 C CA . GLU A 1 89 ? 15.970 10.231 -8.583 1.00 87.75 89 GLU A CA 1
ATOM 720 C C . GLU A 1 89 ? 16.245 9.612 -9.965 1.00 87.75 89 GLU A C 1
ATOM 722 O O . GLU A 1 89 ? 16.138 8.400 -10.166 1.00 87.75 89 GLU A O 1
ATOM 727 N N . GLU A 1 90 ? 16.585 10.442 -10.951 1.00 81.62 90 GLU A N 1
ATOM 728 C CA . GLU A 1 90 ? 16.804 10.016 -12.342 1.00 81.62 90 GLU A CA 1
ATOM 729 C C . GLU A 1 90 ? 18.022 9.100 -12.497 1.00 81.62 90 GLU A C 1
ATOM 731 O O . GLU A 1 90 ? 18.033 8.242 -13.379 1.00 81.62 90 GLU A O 1
ATOM 736 N N . SER A 1 91 ? 19.031 9.257 -11.635 1.00 83.44 91 SER A N 1
ATOM 737 C CA . SER A 1 91 ? 20.268 8.472 -11.698 1.00 83.44 91 SER A CA 1
ATOM 738 C C . SER A 1 91 ? 20.121 7.016 -11.233 1.00 83.44 91 SER A C 1
ATOM 740 O O . SER A 1 91 ? 20.986 6.195 -11.546 1.00 83.44 91 SER A O 1
ATOM 742 N N . ASN A 1 92 ? 19.028 6.674 -10.543 1.00 76.62 92 ASN A N 1
ATOM 743 C CA . ASN A 1 92 ? 18.759 5.310 -10.088 1.00 76.62 92 ASN A CA 1
ATOM 744 C C . ASN A 1 92 ? 18.313 4.400 -11.236 1.00 76.62 92 ASN A C 1
ATOM 746 O O . ASN A 1 92 ? 17.559 4.793 -12.132 1.00 76.62 92 ASN A O 1
ATOM 750 N N . LEU A 1 93 ? 18.716 3.133 -11.170 1.00 77.38 93 LEU A N 1
ATOM 751 C CA . LEU A 1 93 ? 18.339 2.134 -12.162 1.00 77.38 93 LEU A CA 1
ATOM 752 C C . LEU A 1 93 ? 16.840 1.818 -12.070 1.00 77.38 93 LEU A C 1
ATOM 754 O O . LEU A 1 93 ? 16.266 1.733 -10.985 1.00 77.38 93 LEU A O 1
ATOM 758 N N . HIS A 1 94 ? 16.205 1.530 -13.210 1.00 74.88 94 HIS A N 1
ATOM 759 C CA . HIS A 1 94 ? 14.789 1.132 -13.265 1.00 74.88 94 HIS A CA 1
ATOM 760 C C . HIS A 1 94 ? 14.457 -0.032 -12.317 1.00 74.88 94 HIS A C 1
ATOM 762 O O . HIS A 1 94 ? 13.401 -0.042 -11.686 1.00 74.88 94 HIS A O 1
ATOM 768 N N . GLN A 1 95 ? 15.377 -0.991 -12.170 1.00 76.62 95 GLN A N 1
ATOM 769 C CA . GLN A 1 95 ? 15.225 -2.111 -11.244 1.00 76.62 95 GLN A CA 1
ATOM 770 C C . GLN A 1 95 ? 15.194 -1.662 -9.776 1.00 76.62 95 GLN A C 1
ATOM 772 O O . GLN A 1 95 ? 14.427 -2.218 -8.993 1.00 76.62 95 GLN A O 1
ATOM 777 N N . GLU A 1 96 ? 15.993 -0.668 -9.388 1.00 79.06 96 GLU A N 1
ATOM 778 C CA . GLU A 1 96 ? 16.030 -0.140 -8.017 1.00 79.06 96 GLU A CA 1
ATOM 779 C C . GLU A 1 96 ? 14.735 0.604 -7.689 1.00 79.06 96 GLU A C 1
ATOM 781 O O . GLU A 1 96 ? 14.146 0.389 -6.628 1.00 79.06 96 GLU A O 1
ATOM 786 N N . LYS A 1 97 ? 14.233 1.402 -8.639 1.00 82.38 97 LYS A N 1
ATOM 787 C CA . LYS A 1 97 ? 12.943 2.091 -8.512 1.00 82.38 97 LYS A CA 1
ATOM 788 C C . LYS A 1 97 ? 11.790 1.099 -8.347 1.00 82.38 97 LYS A C 1
ATOM 790 O O . LYS A 1 97 ? 11.000 1.216 -7.410 1.00 82.38 97 LYS A O 1
ATOM 795 N N . LEU A 1 98 ? 11.741 0.076 -9.204 1.00 80.94 98 LEU A N 1
ATOM 796 C CA . LEU A 1 98 ? 10.722 -0.974 -9.143 1.00 80.94 98 LEU A CA 1
ATOM 797 C C . LEU A 1 98 ? 10.830 -1.814 -7.861 1.00 80.94 98 LEU A C 1
ATOM 799 O O . LEU A 1 98 ? 9.813 -2.158 -7.264 1.00 80.94 98 LEU A O 1
ATOM 803 N N . SER A 1 99 ? 12.048 -2.107 -7.397 1.00 83.81 99 SER A N 1
ATOM 804 C CA . SER A 1 99 ? 12.270 -2.853 -6.150 1.00 83.81 99 SER A CA 1
ATOM 805 C C . SER A 1 99 ? 11.788 -2.073 -4.927 1.00 83.81 99 SER A C 1
ATOM 807 O O . SER A 1 99 ? 11.146 -2.648 -4.050 1.00 83.81 99 SER A O 1
ATOM 809 N N . SER A 1 100 ? 12.037 -0.762 -4.878 1.00 87.81 100 SER A N 1
ATOM 810 C CA . SER A 1 100 ? 11.545 0.112 -3.803 1.00 87.81 100 SER A CA 1
ATOM 811 C C . SER A 1 100 ? 10.020 0.215 -3.794 1.00 87.81 100 SER A C 1
ATOM 813 O O . SER A 1 100 ? 9.401 0.119 -2.733 1.00 87.81 100 SER A O 1
ATOM 815 N N . TYR A 1 101 ? 9.403 0.332 -4.972 1.00 89.12 101 TYR A N 1
ATOM 816 C CA . TYR A 1 101 ? 7.948 0.291 -5.124 1.00 89.12 101 TYR A CA 1
ATOM 817 C C . TYR A 1 101 ? 7.352 -1.038 -4.625 1.00 89.12 101 TYR A C 1
ATOM 819 O O . TYR A 1 101 ? 6.392 -1.052 -3.850 1.00 89.12 101 TYR A O 1
ATOM 827 N N . LEU A 1 102 ? 7.968 -2.167 -4.993 1.00 88.56 102 LEU A N 1
ATOM 828 C CA . LEU A 1 102 ? 7.554 -3.495 -4.535 1.00 88.56 102 LEU A CA 1
ATOM 829 C C . LEU A 1 102 ? 7.674 -3.658 -3.026 1.00 88.56 102 LEU A C 1
ATOM 831 O O . LEU A 1 102 ? 6.754 -4.171 -2.389 1.00 88.56 102 LEU A O 1
ATOM 835 N N . LEU A 1 103 ? 8.783 -3.199 -2.446 1.00 90.06 103 LEU A N 1
ATOM 836 C CA . LEU A 1 103 ? 8.995 -3.229 -1.004 1.00 90.06 103 LEU A CA 1
ATOM 837 C C . LEU A 1 103 ? 7.890 -2.456 -0.271 1.00 90.06 103 LEU A C 1
ATOM 839 O O . LEU A 1 103 ? 7.390 -2.919 0.758 1.00 90.06 103 LEU A O 1
ATOM 843 N N . LEU A 1 104 ? 7.471 -1.307 -0.811 1.00 92.75 104 LEU A N 1
ATOM 844 C CA . LEU A 1 104 ? 6.383 -0.518 -0.243 1.00 92.75 104 LEU A CA 1
ATOM 845 C C . LEU A 1 104 ? 5.043 -1.268 -0.303 1.00 92.75 104 LEU A C 1
ATOM 847 O O . LEU A 1 104 ? 4.368 -1.357 0.727 1.00 92.75 104 LEU A O 1
ATOM 851 N N . LYS A 1 105 ? 4.692 -1.891 -1.440 1.00 92.25 105 LYS A N 1
ATOM 852 C CA . LYS A 1 105 ? 3.485 -2.740 -1.542 1.00 92.25 105 LYS A CA 1
ATOM 853 C C . LYS A 1 105 ? 3.531 -3.937 -0.590 1.00 92.25 105 LYS A C 1
ATOM 855 O O . LYS A 1 105 ? 2.546 -4.213 0.093 1.00 92.25 105 LYS A O 1
ATOM 860 N N . GLN A 1 106 ? 4.669 -4.624 -0.479 1.00 91.75 106 GLN A N 1
ATOM 861 C CA . GLN A 1 106 ? 4.849 -5.742 0.459 1.00 91.75 106 GLN A CA 1
ATOM 862 C C . GLN A 1 106 ? 4.697 -5.292 1.915 1.00 91.75 106 GLN A C 1
ATOM 864 O O . GLN A 1 106 ? 4.023 -5.955 2.711 1.00 91.75 106 GLN A O 1
ATOM 869 N N . SER A 1 107 ? 5.283 -4.142 2.268 1.00 92.56 107 SER A N 1
ATOM 870 C CA . SER A 1 107 ? 5.105 -3.531 3.586 1.00 92.56 107 SER A CA 1
ATOM 871 C C . SER A 1 107 ? 3.631 -3.235 3.852 1.00 92.56 107 SER A C 1
ATOM 873 O O . SER A 1 107 ? 3.141 -3.545 4.940 1.00 92.56 107 SER A O 1
ATOM 875 N N . GLN A 1 108 ? 2.918 -2.696 2.864 1.00 93.00 108 GLN A N 1
ATOM 876 C CA . GLN A 1 108 ? 1.504 -2.388 2.994 1.00 93.00 108 GLN A CA 1
ATOM 877 C C . GLN A 1 108 ? 0.638 -3.639 3.166 1.00 93.00 108 GLN A C 1
ATOM 879 O O . GLN A 1 108 ? -0.196 -3.659 4.070 1.00 93.00 108 GLN A O 1
ATOM 884 N N . LEU A 1 109 ? 0.864 -4.702 2.385 1.00 94.19 109 LEU A N 1
ATOM 885 C CA . LEU A 1 109 ? 0.153 -5.974 2.554 1.00 94.19 109 LEU A CA 1
ATOM 886 C C . LEU A 1 109 ? 0.365 -6.542 3.964 1.00 94.19 109 LEU A C 1
ATOM 888 O O . LEU A 1 109 ? -0.590 -6.963 4.617 1.00 94.19 109 LEU A O 1
ATOM 892 N N . SER A 1 110 ? 1.604 -6.518 4.462 1.00 92.19 110 SER A N 1
ATOM 893 C CA . SER A 1 110 ? 1.926 -6.992 5.812 1.00 92.19 110 SER A CA 1
ATOM 894 C C . SER A 1 110 ? 1.157 -6.214 6.886 1.00 92.19 110 SER A C 1
ATOM 896 O O . SER A 1 110 ? 0.470 -6.818 7.715 1.00 92.19 110 SER A O 1
ATOM 898 N N . SER A 1 111 ? 1.190 -4.878 6.827 1.00 91.50 111 SER A N 1
ATOM 899 C CA . SER A 1 111 ? 0.414 -4.010 7.723 1.00 91.50 111 SER A CA 1
ATOM 900 C C . SER A 1 111 ? -1.089 -4.269 7.615 1.00 91.50 111 SER A C 1
ATOM 902 O O . SER A 1 111 ? -1.772 -4.385 8.632 1.00 91.50 111 SER A O 1
ATOM 904 N N . CYS A 1 112 ? -1.602 -4.450 6.398 1.00 93.12 112 CYS A N 1
ATOM 905 C CA . CYS 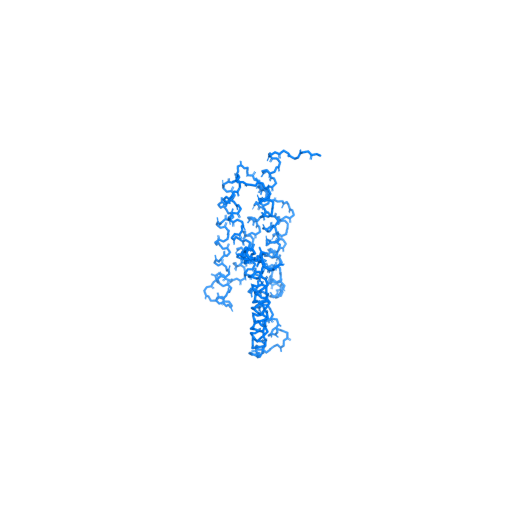A 1 112 ? -3.012 -4.718 6.144 1.00 93.12 112 CYS A CA 1
ATOM 906 C C . CYS A 1 112 ? -3.452 -6.045 6.782 1.00 93.12 112 CYS A C 1
ATOM 908 O O . CYS A 1 112 ? -4.441 -6.084 7.511 1.00 93.12 112 CYS A O 1
ATOM 910 N N . ARG A 1 113 ? -2.661 -7.117 6.631 1.00 92.06 113 ARG A N 1
ATOM 911 C CA . ARG A 1 113 ? -2.923 -8.423 7.262 1.00 92.06 113 ARG A CA 1
ATOM 912 C C . ARG A 1 113 ? -2.823 -8.371 8.790 1.00 92.06 113 ARG A C 1
ATOM 914 O O . ARG A 1 113 ? -3.570 -9.074 9.475 1.00 92.06 113 ARG A O 1
ATOM 921 N N . ILE A 1 114 ? -1.916 -7.566 9.350 1.00 89.94 114 ILE A N 1
ATOM 922 C CA . ILE A 1 114 ? -1.829 -7.352 10.805 1.00 89.94 114 ILE A CA 1
ATOM 923 C C . ILE A 1 114 ? -3.087 -6.639 11.312 1.00 89.94 114 ILE A C 1
ATOM 925 O O . ILE A 1 114 ? -3.684 -7.079 12.301 1.00 89.94 114 ILE A O 1
ATOM 929 N N . LEU A 1 115 ? -3.521 -5.585 10.619 1.00 91.00 115 LEU A N 1
ATOM 930 C CA . LEU A 1 115 ? -4.736 -4.853 10.953 1.00 91.00 115 LEU A CA 1
ATOM 931 C C . LEU A 1 115 ? -5.974 -5.750 10.842 1.00 91.00 115 LEU A C 1
ATOM 933 O O . LEU A 1 115 ? -6.751 -5.837 11.787 1.00 91.00 115 LEU A O 1
ATOM 937 N N . GLU A 1 116 ? -6.113 -6.495 9.747 1.00 91.25 116 GLU A N 1
ATOM 938 C CA . GLU A 1 116 ? -7.201 -7.450 9.524 1.00 91.25 116 GLU A CA 1
ATOM 939 C C . GLU A 1 116 ? -7.320 -8.456 10.681 1.00 91.25 116 GLU A C 1
ATOM 941 O O . GLU A 1 116 ? -8.394 -8.653 11.253 1.00 91.25 116 GLU A O 1
ATOM 946 N N . ARG A 1 117 ? -6.198 -9.069 11.086 1.00 88.25 117 ARG A N 1
ATOM 947 C CA . ARG A 1 117 ? -6.162 -9.999 12.228 1.00 88.25 117 ARG A CA 1
ATOM 948 C C . ARG A 1 117 ? -6.562 -9.313 13.529 1.00 88.25 117 ARG A C 1
ATOM 950 O O . ARG A 1 117 ? -7.284 -9.911 14.325 1.00 88.25 117 ARG A O 1
ATOM 957 N N . SER A 1 118 ? -6.117 -8.078 13.734 1.00 86.31 118 SER A N 1
ATOM 958 C CA . SER A 1 118 ? -6.439 -7.291 14.927 1.00 86.31 118 SER A CA 1
ATOM 959 C C . SER A 1 118 ? -7.938 -6.986 14.997 1.00 86.31 118 SER A C 1
ATOM 961 O O . SER A 1 118 ? -8.565 -7.216 16.028 1.00 86.31 118 SER A O 1
ATOM 963 N N . LEU A 1 119 ? -8.542 -6.577 13.880 1.00 87.94 119 LEU A N 1
ATOM 964 C CA . LEU A 1 119 ? -9.975 -6.292 13.775 1.00 87.94 119 LEU A CA 1
ATOM 965 C C . LEU A 1 119 ? -10.832 -7.5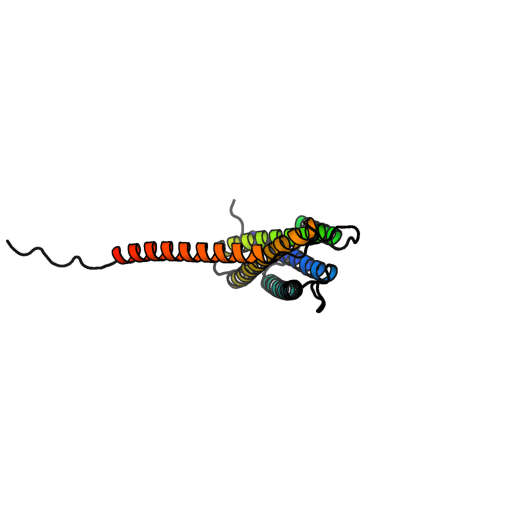47 13.997 1.00 87.94 119 LEU A C 1
ATOM 967 O O . LEU A 1 119 ? -11.829 -7.482 14.716 1.00 87.94 119 LEU A O 1
ATOM 971 N N . ARG A 1 120 ? -10.414 -8.715 13.483 1.00 85.88 120 ARG A N 1
ATOM 972 C CA . ARG A 1 120 ? -11.115 -9.997 13.719 1.00 85.88 120 ARG A CA 1
ATOM 973 C C . ARG A 1 120 ? -11.235 -10.347 15.204 1.00 85.88 120 ARG A C 1
ATOM 975 O O . ARG A 1 120 ? -12.239 -10.926 15.613 1.00 85.88 120 ARG A O 1
ATOM 982 N N . VAL A 1 121 ? -10.238 -9.995 16.017 1.00 83.38 121 VAL A N 1
ATOM 983 C CA . VAL A 1 121 ? -10.259 -10.238 17.471 1.00 83.38 121 VAL A CA 1
ATOM 984 C C . VAL A 1 121 ? -11.220 -9.285 18.195 1.00 83.38 121 VAL A C 1
ATOM 986 O O . VAL A 1 121 ? -11.751 -9.629 19.250 1.00 83.38 121 VAL A O 1
ATOM 989 N N . LEU A 1 122 ? -11.479 -8.105 17.629 1.00 76.25 122 LEU A N 1
ATOM 990 C CA . LEU A 1 122 ? -12.285 -7.047 18.248 1.00 76.25 122 LEU A CA 1
ATOM 991 C C . LEU A 1 122 ? -13.795 -7.166 17.964 1.00 76.25 122 LEU A C 1
ATOM 993 O O . LEU A 1 122 ? -14.595 -6.485 18.607 1.00 76.25 122 LEU A O 1
ATOM 997 N N . GLY A 1 123 ? -14.203 -8.079 17.076 1.00 71.06 123 GLY A N 1
ATOM 998 C CA . GLY A 1 123 ? -15.599 -8.474 16.874 1.00 71.06 123 GLY A CA 1
ATOM 999 C C . GLY A 1 123 ? -16.458 -7.460 16.103 1.00 71.06 123 GLY A C 1
ATOM 1000 O O . GLY A 1 123 ? -15.954 -6.612 15.373 1.00 71.06 123 GLY A O 1
ATOM 1001 N N . LYS A 1 124 ? -17.788 -7.559 16.263 1.00 71.62 124 LYS A N 1
ATOM 1002 C CA . LYS A 1 124 ? -18.807 -6.907 15.405 1.00 71.62 124 LYS A CA 1
ATOM 1003 C C . LYS A 1 124 ? -18.711 -5.381 15.275 1.00 71.62 124 LYS A C 1
ATOM 1005 O O . LYS A 1 124 ? -19.210 -4.825 14.309 1.00 71.62 124 LYS A O 1
ATOM 1010 N N . LYS A 1 125 ? -18.093 -4.689 16.236 1.00 74.25 125 LYS A N 1
ATOM 1011 C CA . LYS A 1 125 ? -17.996 -3.217 16.240 1.00 74.25 125 LYS A CA 1
ATOM 1012 C C . LYS A 1 125 ? -17.149 -2.667 15.080 1.00 74.25 125 LYS A C 1
ATOM 1014 O O . LYS A 1 125 ? -17.259 -1.492 14.765 1.00 74.25 125 LYS A O 1
ATOM 1019 N N . TRP A 1 126 ? -16.332 -3.515 14.456 1.00 79.19 126 TRP A N 1
ATOM 1020 C CA . TRP A 1 126 ? -15.401 -3.151 13.387 1.00 79.19 126 TRP A CA 1
ATOM 1021 C C . TRP A 1 126 ? -15.658 -3.911 12.087 1.00 79.19 126 TRP A C 1
ATOM 1023 O O . TRP A 1 126 ? -14.764 -4.023 11.255 1.00 79.19 126 TRP A O 1
ATOM 1033 N N . GLU A 1 127 ? -16.848 -4.489 11.929 1.00 82.50 127 GLU A N 1
ATOM 1034 C CA . GLU A 1 127 ? -17.150 -5.416 10.836 1.00 82.50 127 GLU A CA 1
ATOM 1035 C C . GLU A 1 127 ? -17.023 -4.756 9.454 1.00 82.50 127 GLU A C 1
ATOM 1037 O O . GLU A 1 127 ? -16.423 -5.336 8.555 1.00 82.50 127 GLU A O 1
ATOM 1042 N N . GLU A 1 128 ? -17.476 -3.511 9.309 1.00 81.44 128 GLU A N 1
ATOM 1043 C CA . GLU A 1 128 ? -17.379 -2.753 8.052 1.00 81.44 128 GLU A CA 1
ATOM 1044 C C . GLU A 1 128 ? -15.924 -2.420 7.686 1.00 81.44 128 GLU A C 1
ATOM 1046 O O . GLU A 1 128 ? -15.485 -2.679 6.563 1.00 81.44 128 GLU A O 1
ATOM 1051 N N . ILE A 1 129 ? -15.134 -1.943 8.656 1.00 81.12 129 ILE A N 1
ATOM 1052 C CA . ILE A 1 129 ? -13.700 -1.673 8.468 1.00 81.12 129 ILE A CA 1
ATOM 1053 C C . ILE A 1 129 ? -12.946 -2.977 8.173 1.00 81.12 129 ILE A C 1
ATOM 1055 O O . ILE A 1 129 ? -12.094 -3.006 7.288 1.00 81.12 129 ILE A O 1
ATOM 1059 N N . LEU A 1 130 ? -13.279 -4.076 8.855 1.00 84.00 130 LEU A N 1
ATOM 1060 C CA . LEU A 1 130 ? -12.691 -5.392 8.608 1.00 84.00 130 LEU A CA 1
ATOM 1061 C C . LEU A 1 130 ? -12.950 -5.877 7.177 1.00 84.00 130 LEU A C 1
ATOM 1063 O O . LEU A 1 130 ? -12.027 -6.390 6.549 1.00 84.00 130 LEU A O 1
ATOM 1067 N N . ILE A 1 131 ? -14.172 -5.718 6.660 1.00 83.06 131 ILE A N 1
ATOM 1068 C CA . ILE A 1 131 ? -14.506 -6.090 5.277 1.00 83.06 131 ILE A CA 1
ATOM 1069 C C . ILE A 1 131 ? -13.657 -5.276 4.297 1.00 83.06 131 ILE A C 1
ATOM 1071 O O . ILE A 1 131 ? -13.030 -5.855 3.410 1.00 83.06 131 ILE A O 1
ATOM 1075 N N . SER A 1 132 ? -13.587 -3.955 4.479 1.00 84.94 132 SER A N 1
ATOM 1076 C CA . SER A 1 132 ? -12.790 -3.076 3.616 1.00 84.94 132 SER A CA 1
ATOM 1077 C C . SER A 1 132 ? -11.303 -3.432 3.647 1.00 84.94 132 SER A C 1
ATOM 1079 O O . SER A 1 132 ? -10.690 -3.591 2.594 1.00 84.94 132 SER A O 1
ATOM 1081 N N . VAL A 1 133 ? -10.729 -3.636 4.836 1.00 86.81 133 VAL A N 1
ATOM 1082 C CA . VAL A 1 133 ? -9.322 -4.034 5.003 1.00 86.81 133 VAL A CA 1
ATOM 1083 C C . VAL A 1 133 ? -9.057 -5.417 4.396 1.00 86.81 133 VAL A C 1
ATOM 1085 O O . VAL A 1 133 ? -8.034 -5.601 3.747 1.00 86.81 133 VAL A O 1
ATOM 1088 N N . GLY A 1 134 ? -9.973 -6.378 4.546 1.00 85.31 134 GLY A N 1
ATOM 1089 C CA . GLY A 1 134 ? -9.844 -7.706 3.935 1.00 85.31 134 GLY A CA 1
ATOM 1090 C C . GLY A 1 134 ? -9.800 -7.650 2.405 1.00 85.31 134 GLY A C 1
ATOM 1091 O O . GLY A 1 134 ? -8.920 -8.249 1.794 1.00 85.31 134 GLY A O 1
ATOM 1092 N N . ILE A 1 135 ? -10.689 -6.860 1.793 1.00 84.88 135 ILE A N 1
ATOM 1093 C CA . ILE A 1 135 ? -10.707 -6.634 0.340 1.00 84.88 135 ILE A CA 1
ATOM 1094 C C . ILE A 1 135 ? -9.395 -5.991 -0.136 1.00 84.88 135 ILE A C 1
ATOM 1096 O O . ILE A 1 135 ? -8.828 -6.421 -1.139 1.00 84.88 135 ILE A O 1
ATOM 1100 N N . VAL A 1 136 ? -8.896 -4.985 0.591 1.00 87.44 136 VAL A N 1
ATOM 1101 C CA . VAL A 1 136 ? -7.610 -4.339 0.284 1.00 87.44 136 VAL A CA 1
ATOM 1102 C C . VAL A 1 136 ? -6.458 -5.343 0.367 1.00 87.44 136 VAL A C 1
ATOM 1104 O O . VAL A 1 136 ? -5.612 -5.364 -0.522 1.00 87.44 136 VAL A O 1
ATOM 1107 N N . ALA A 1 137 ? -6.429 -6.199 1.392 1.00 89.06 137 ALA A N 1
ATOM 1108 C CA . ALA A 1 137 ? -5.382 -7.206 1.549 1.00 89.06 137 ALA A CA 1
ATOM 1109 C C . ALA A 1 137 ? -5.362 -8.208 0.385 1.00 89.06 137 ALA A C 1
ATOM 1111 O O . ALA A 1 137 ? -4.294 -8.496 -0.151 1.00 89.06 137 ALA A O 1
ATOM 1112 N N . ASP A 1 138 ? -6.528 -8.713 -0.021 1.00 86.50 138 ASP A N 1
ATOM 1113 C CA . ASP A 1 138 ? -6.633 -9.676 -1.121 1.00 86.50 138 ASP A CA 1
ATOM 1114 C C . ASP A 1 138 ? -6.242 -9.043 -2.470 1.00 86.50 138 ASP A C 1
ATOM 1116 O O . ASP A 1 138 ? -5.584 -9.686 -3.288 1.00 86.50 138 ASP A O 1
ATOM 1120 N N . CYS A 1 139 ? -6.583 -7.767 -2.686 1.00 88.81 139 CYS A N 1
ATOM 1121 C CA . CYS A 1 139 ? -6.167 -7.018 -3.872 1.00 88.81 139 CYS A CA 1
ATOM 1122 C C . CYS A 1 139 ? -4.645 -6.808 -3.902 1.00 88.81 139 CYS A C 1
ATOM 1124 O O . CYS A 1 139 ? -3.997 -7.170 -4.880 1.00 88.81 139 CYS A O 1
ATOM 1126 N N . LEU A 1 140 ? -4.047 -6.327 -2.805 1.00 88.12 140 LEU A N 1
ATOM 1127 C CA . LEU A 1 140 ? -2.594 -6.140 -2.705 1.00 88.12 140 LEU A CA 1
ATOM 1128 C C . LEU A 1 140 ? -1.815 -7.445 -2.925 1.00 88.12 140 LEU A C 1
ATOM 1130 O O . LEU A 1 140 ? -0.742 -7.424 -3.525 1.00 88.12 140 LEU A O 1
ATOM 1134 N N . GLU A 1 141 ? -2.334 -8.577 -2.446 1.00 89.56 141 GLU A N 1
ATOM 1135 C CA . GLU A 1 141 ? -1.727 -9.892 -2.674 1.00 89.56 141 GLU A CA 1
ATOM 1136 C C . GLU A 1 141 ? -1.748 -10.271 -4.162 1.00 89.56 141 GLU A C 1
ATOM 1138 O O . GLU A 1 141 ? -0.706 -10.628 -4.710 1.00 89.56 141 GLU A O 1
ATOM 1143 N N . ALA A 1 142 ? -2.882 -10.087 -4.846 1.00 87.31 142 ALA A N 1
ATOM 1144 C CA . ALA A 1 142 ? -2.980 -10.323 -6.286 1.00 87.31 142 ALA A CA 1
ATOM 1145 C C . ALA A 1 142 ? -2.036 -9.415 -7.099 1.00 87.31 142 ALA A C 1
ATOM 1147 O O . ALA A 1 142 ? -1.366 -9.885 -8.022 1.00 87.31 142 ALA A O 1
ATOM 1148 N N . GLN A 1 143 ? -1.932 -8.136 -6.729 1.00 86.50 143 GLN A N 1
ATOM 1149 C CA . GLN A 1 143 ? -1.015 -7.190 -7.367 1.00 86.50 143 GLN A CA 1
ATOM 1150 C C . GLN A 1 143 ? 0.453 -7.578 -7.174 1.00 86.50 143 GLN A C 1
ATOM 1152 O O . GLN A 1 143 ? 1.251 -7.464 -8.102 1.00 86.50 143 GLN A O 1
ATOM 1157 N N . LEU A 1 144 ? 0.829 -8.037 -5.977 1.00 87.69 144 LEU A N 1
ATOM 1158 C CA . LEU A 1 144 ? 2.194 -8.475 -5.686 1.00 87.69 144 LEU A CA 1
ATOM 1159 C C . LEU A 1 144 ? 2.563 -9.755 -6.433 1.00 87.69 144 LEU A C 1
ATOM 1161 O O . LEU A 1 144 ? 3.686 -9.848 -6.931 1.00 87.69 144 LEU A O 1
ATOM 1165 N N . ASP A 1 145 ? 1.639 -10.707 -6.552 1.00 83.56 145 ASP A N 1
ATOM 1166 C CA . ASP A 1 145 ? 1.831 -11.909 -7.367 1.00 83.56 145 ASP A CA 1
ATOM 1167 C C . ASP A 1 145 ? 2.037 -11.539 -8.845 1.00 83.56 145 ASP A C 1
ATOM 1169 O O . ASP A 1 145 ? 2.976 -12.019 -9.491 1.00 83.56 145 ASP A O 1
ATOM 1173 N N . LEU A 1 146 ? 1.205 -10.630 -9.368 1.00 81.94 146 LEU A N 1
ATOM 1174 C CA . LEU A 1 146 ? 1.312 -10.132 -10.738 1.00 81.94 146 LEU A CA 1
ATOM 1175 C C . LEU A 1 146 ? 2.646 -9.420 -10.970 1.00 81.94 146 LEU A C 1
ATOM 1177 O O . LEU A 1 146 ? 3.388 -9.786 -11.881 1.00 81.94 146 LEU A O 1
ATOM 1181 N N . LEU A 1 147 ? 2.994 -8.456 -10.120 1.00 77.50 147 LEU A N 1
ATOM 1182 C CA . LEU A 1 147 ? 4.245 -7.714 -10.229 1.00 77.50 147 LEU A CA 1
ATOM 1183 C C . LEU A 1 147 ? 5.469 -8.621 -10.103 1.00 77.50 147 LEU A C 1
ATOM 1185 O O . LEU A 1 147 ? 6.418 -8.449 -10.861 1.00 77.50 147 LEU A O 1
ATOM 1189 N N . SER A 1 148 ? 5.447 -9.601 -9.196 1.00 75.81 148 SER A N 1
ATOM 1190 C CA . SER A 1 148 ? 6.550 -10.558 -9.049 1.00 75.81 148 SER A CA 1
ATOM 1191 C C . SER A 1 148 ? 6.750 -11.368 -10.330 1.00 75.81 148 SER A C 1
ATOM 1193 O O . SER A 1 148 ? 7.883 -11.498 -10.783 1.00 75.81 148 SER A O 1
ATOM 1195 N N . SER A 1 149 ? 5.664 -11.818 -10.972 1.00 72.56 149 SER A N 1
ATOM 1196 C CA . SER A 1 149 ? 5.752 -12.499 -12.273 1.00 72.56 149 SER A CA 1
ATOM 1197 C C . SER A 1 149 ? 6.319 -11.593 -13.374 1.00 72.56 149 SER A C 1
ATOM 1199 O O . SER A 1 149 ? 7.180 -12.014 -14.136 1.00 72.56 149 SER A O 1
ATOM 1201 N N . GLN A 1 150 ? 5.922 -10.315 -13.407 1.00 69.38 150 GLN A N 1
ATOM 1202 C CA . GLN A 1 150 ? 6.434 -9.352 -14.388 1.00 69.38 150 GLN A CA 1
ATOM 1203 C C . GLN A 1 150 ? 7.905 -8.990 -14.149 1.00 69.38 150 GLN A C 1
ATOM 1205 O O . GLN A 1 150 ? 8.639 -8.738 -15.103 1.00 69.38 150 GLN A O 1
ATOM 1210 N N . VAL A 1 151 ? 8.350 -8.942 -12.889 1.00 67.00 151 VAL A N 1
ATOM 1211 C CA . VAL A 1 151 ? 9.758 -8.708 -12.541 1.00 67.00 151 VAL A CA 1
ATOM 1212 C C . VAL A 1 151 ? 10.607 -9.904 -12.924 1.00 67.00 151 VAL A C 1
ATOM 1214 O O . VAL A 1 151 ? 11.699 -9.694 -13.430 1.00 67.00 151 VAL A O 1
ATOM 1217 N N . GLU A 1 152 ? 10.134 -11.134 -12.730 1.00 61.50 152 GLU A N 1
ATOM 1218 C CA . GLU A 1 152 ? 10.844 -12.330 -13.195 1.00 61.50 152 GLU A CA 1
ATOM 1219 C C . GLU A 1 152 ? 10.995 -12.324 -14.725 1.00 61.50 152 GLU A C 1
ATOM 1221 O O . GLU A 1 152 ? 12.122 -12.441 -15.217 1.00 61.50 152 GLU A O 1
ATOM 1226 N N . ASP A 1 153 ? 9.901 -12.062 -15.449 1.00 59.94 153 ASP A N 1
ATOM 1227 C CA . ASP A 1 153 ? 9.879 -12.022 -16.916 1.00 59.94 153 ASP A CA 1
ATOM 1228 C C . ASP A 1 153 ? 10.782 -10.890 -17.475 1.00 59.94 153 ASP A C 1
ATOM 1230 O O . ASP A 1 153 ? 11.550 -11.047 -18.430 1.00 59.94 153 ASP A O 1
ATOM 1234 N N . ARG A 1 154 ? 10.763 -9.703 -16.849 1.00 56.84 154 ARG A N 1
ATOM 1235 C CA . ARG A 1 154 ? 11.584 -8.556 -17.287 1.00 56.84 154 ARG A CA 1
ATOM 1236 C C . ARG A 1 154 ? 13.023 -8.596 -16.786 1.00 56.84 154 ARG A C 1
ATOM 1238 O O . ARG A 1 154 ? 13.908 -8.126 -17.497 1.00 56.84 154 ARG A O 1
ATOM 1245 N N . ALA A 1 155 ? 13.297 -9.165 -15.612 1.00 50.28 155 ALA A N 1
ATOM 1246 C CA . ALA A 1 155 ? 14.659 -9.324 -15.104 1.00 50.28 155 ALA A CA 1
ATOM 1247 C C . ALA A 1 155 ? 15.471 -10.268 -15.993 1.00 50.28 155 ALA A C 1
ATOM 1249 O O . ALA A 1 155 ? 16.654 -10.014 -16.214 1.00 50.28 155 ALA A O 1
ATOM 1250 N N . PHE A 1 156 ? 14.851 -11.305 -16.566 1.00 46.25 156 PHE A N 1
ATOM 1251 C CA . PHE A 1 156 ? 15.510 -12.141 -17.567 1.00 46.25 156 PHE A CA 1
ATOM 1252 C C . PHE A 1 156 ? 15.918 -11.320 -18.794 1.00 46.25 156 PHE A C 1
ATOM 1254 O O . PHE A 1 156 ? 17.087 -11.347 -19.188 1.00 46.25 156 PHE A O 1
ATOM 1261 N N . ALA A 1 157 ? 14.992 -10.539 -19.357 1.00 52.12 157 ALA A N 1
ATOM 1262 C CA . ALA A 1 157 ? 15.276 -9.690 -20.512 1.00 52.12 157 ALA A CA 1
ATOM 1263 C C . ALA A 1 157 ? 16.331 -8.608 -20.213 1.00 52.12 157 ALA A C 1
ATOM 1265 O O . ALA A 1 157 ? 17.193 -8.331 -21.045 1.00 52.12 157 ALA A O 1
ATOM 1266 N N . TRP A 1 158 ? 16.327 -8.040 -19.005 1.00 47.22 158 TRP A N 1
ATOM 1267 C CA . TRP A 1 158 ? 17.312 -7.046 -18.570 1.00 47.22 158 TRP A CA 1
ATOM 1268 C C . TRP A 1 158 ? 18.704 -7.628 -18.290 1.00 47.22 158 TRP A C 1
ATOM 1270 O O . TRP A 1 15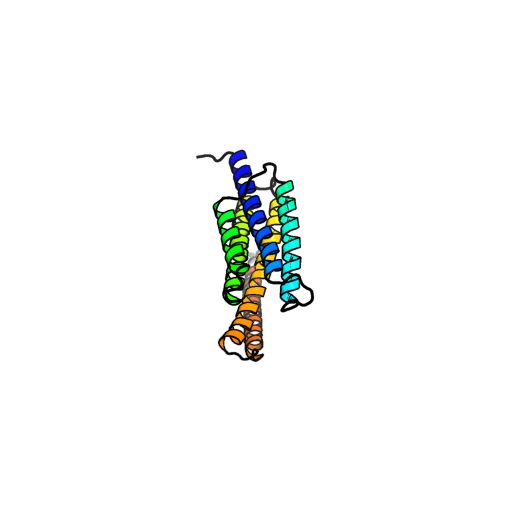8 ? 19.697 -6.966 -18.579 1.00 47.22 158 TRP A O 1
ATOM 1280 N N . ILE A 1 159 ? 18.802 -8.853 -17.763 1.00 40.56 159 ILE A N 1
ATOM 1281 C CA . ILE A 1 159 ? 20.088 -9.517 -17.481 1.00 40.56 159 ILE A CA 1
ATOM 1282 C C . ILE A 1 159 ? 20.717 -10.087 -18.758 1.00 40.56 159 ILE A C 1
ATOM 1284 O O . ILE A 1 159 ? 21.940 -10.100 -18.893 1.00 40.56 159 ILE A O 1
ATOM 1288 N N . THR A 1 160 ? 19.898 -10.578 -19.688 1.00 41.75 160 THR A N 1
ATOM 1289 C CA . THR A 1 160 ? 20.381 -11.289 -20.883 1.00 41.75 160 THR A CA 1
ATOM 1290 C C . THR A 1 160 ? 20.449 -10.413 -22.132 1.00 41.75 160 THR A C 1
ATOM 1292 O O . THR A 1 160 ? 21.171 -10.756 -23.064 1.00 41.75 160 THR A O 1
ATOM 1295 N N . GLY A 1 161 ? 19.738 -9.279 -22.158 1.00 40.72 161 GLY A N 1
ATOM 1296 C CA . GLY A 1 161 ? 19.618 -8.421 -23.338 1.00 40.72 161 GLY A CA 1
ATOM 1297 C C . GLY A 1 161 ? 18.724 -9.000 -24.442 1.00 40.72 161 GLY A C 1
ATOM 1298 O O . GLY A 1 161 ? 18.622 -8.399 -25.510 1.00 40.72 161 GLY A O 1
ATOM 1299 N N . GLU A 1 162 ? 18.071 -10.142 -24.204 1.00 37.69 162 GLU A N 1
ATOM 1300 C CA . GLU A 1 162 ? 17.170 -10.793 -25.155 1.00 37.69 162 GLU A CA 1
ATOM 1301 C C . GLU A 1 162 ? 15.709 -10.686 -24.677 1.00 37.69 162 GLU A C 1
ATOM 1303 O O . GLU A 1 162 ? 15.424 -11.007 -23.522 1.00 37.69 162 GLU A O 1
ATOM 1308 N N . PRO A 1 163 ? 14.751 -10.254 -25.525 1.00 45.66 163 PRO A N 1
ATOM 1309 C CA . PRO A 1 163 ? 13.332 -10.331 -25.185 1.00 45.66 163 PRO A CA 1
ATOM 1310 C C . PRO A 1 163 ? 12.951 -11.805 -24.989 1.00 45.66 163 PRO A C 1
ATOM 1312 O O . PRO A 1 163 ? 13.307 -12.647 -25.812 1.00 45.66 163 PRO A O 1
ATOM 1315 N N . GLU A 1 164 ? 12.273 -12.126 -23.886 1.00 48.84 164 GLU A N 1
ATOM 1316 C CA . GLU A 1 164 ? 12.125 -13.505 -23.417 1.00 48.84 164 GLU A CA 1
ATOM 1317 C C . GLU A 1 164 ? 11.671 -14.513 -24.484 1.00 48.84 164 GLU A C 1
ATOM 1319 O O . GLU A 1 164 ? 10.656 -14.359 -25.170 1.00 48.84 164 GLU A O 1
ATOM 1324 N N . LEU A 1 165 ? 12.381 -15.643 -24.527 1.00 43.81 165 LEU A N 1
ATOM 1325 C CA . LEU A 1 165 ? 11.872 -16.881 -25.094 1.00 43.81 165 LEU A CA 1
ATOM 1326 C C . LEU A 1 165 ? 10.688 -17.358 -24.243 1.00 43.81 165 LEU A C 1
ATOM 1328 O O . LEU A 1 165 ? 10.866 -17.822 -23.120 1.00 43.81 165 LEU A O 1
ATOM 1332 N N . ILE A 1 166 ? 9.508 -17.345 -24.862 1.00 49.59 166 ILE A N 1
ATOM 1333 C CA . ILE A 1 166 ? 8.182 -17.916 -24.526 1.00 49.59 166 ILE A CA 1
ATOM 1334 C C . ILE A 1 166 ? 8.186 -19.301 -23.798 1.00 49.59 166 ILE A C 1
ATOM 1336 O O . ILE A 1 166 ? 7.154 -19.798 -23.354 1.00 49.59 166 ILE A O 1
ATOM 1340 N N . LEU A 1 167 ? 9.344 -19.929 -23.591 1.00 41.62 167 LEU A N 1
ATOM 1341 C CA . LEU A 1 167 ? 9.567 -21.247 -22.996 1.00 41.62 167 LEU A CA 1
ATOM 1342 C C . LEU A 1 167 ? 9.452 -21.317 -21.457 1.00 41.62 167 LEU A C 1
ATOM 1344 O O . LEU A 1 167 ? 9.278 -22.423 -20.933 1.00 41.62 167 LEU A O 1
ATOM 1348 N N . ALA A 1 168 ? 9.538 -20.205 -20.714 1.00 42.59 168 ALA A N 1
ATOM 1349 C CA . ALA A 1 168 ? 9.359 -20.208 -19.250 1.00 42.59 168 ALA A CA 1
ATOM 1350 C C . ALA A 1 168 ? 7.872 -20.277 -18.846 1.00 42.59 168 ALA A C 1
ATOM 1352 O O 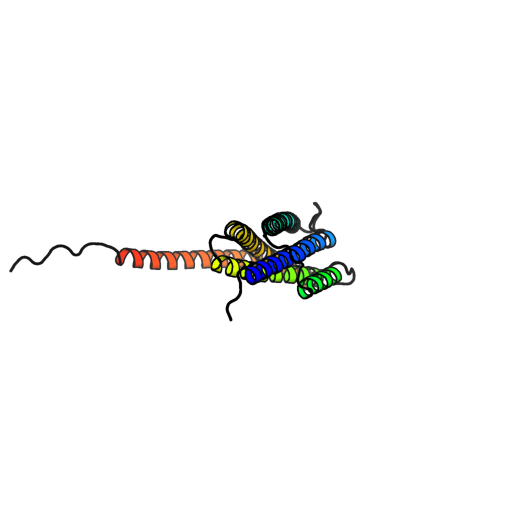. ALA A 1 168 ? 7.491 -21.078 -17.981 1.00 42.59 168 ALA A O 1
ATOM 1353 N N . ARG A 1 169 ? 7.017 -19.541 -19.569 1.00 43.09 169 ARG A N 1
ATOM 1354 C CA . ARG A 1 169 ? 5.557 -19.515 -19.395 1.00 43.09 169 ARG A CA 1
ATOM 1355 C C . ARG A 1 169 ? 4.920 -20.899 -19.548 1.00 43.09 169 ARG A C 1
ATOM 1357 O O . ARG A 1 169 ? 4.079 -21.286 -18.736 1.00 43.09 169 ARG A O 1
ATOM 1364 N N . ASP A 1 170 ? 5.376 -21.692 -20.518 1.00 48.25 170 ASP A N 1
ATOM 1365 C CA . ASP A 1 170 ? 4.866 -23.052 -20.742 1.00 48.25 170 ASP A CA 1
ATOM 1366 C C . ASP A 1 170 ? 5.266 -24.026 -19.623 1.00 48.25 170 ASP A C 1
ATOM 1368 O O . ASP A 1 170 ? 4.493 -24.916 -19.254 1.00 48.25 170 ASP A O 1
ATOM 1372 N N . ARG A 1 171 ? 6.441 -23.832 -19.009 1.00 49.19 171 ARG A N 1
ATOM 1373 C CA . ARG A 1 171 ? 6.892 -24.659 -17.879 1.00 49.19 171 ARG A CA 1
ATOM 1374 C C . ARG A 1 171 ? 6.160 -24.304 -16.588 1.00 49.19 171 ARG A C 1
ATOM 1376 O O . ARG A 1 171 ? 5.802 -25.216 -15.841 1.00 49.19 171 ARG A O 1
ATOM 1383 N N . PHE A 1 172 ? 5.870 -23.026 -16.339 1.00 44.53 172 PHE A N 1
ATOM 1384 C CA . PHE A 1 172 ? 5.083 -22.601 -15.177 1.00 44.53 172 PHE A CA 1
ATOM 1385 C C . PHE A 1 172 ? 3.595 -22.935 -15.312 1.00 44.53 172 PHE A C 1
ATOM 1387 O O . PHE A 1 172 ? 3.011 -23.455 -14.360 1.00 44.53 172 PHE A O 1
ATOM 1394 N N . ALA A 1 173 ? 2.997 -22.773 -16.496 1.00 50.75 173 ALA A N 1
ATOM 1395 C CA . ALA A 1 173 ? 1.630 -23.224 -16.762 1.00 50.75 173 ALA A CA 1
ATOM 1396 C C . ALA A 1 173 ? 1.494 -24.751 -16.605 1.00 50.75 173 ALA A C 1
ATOM 1398 O O . ALA A 1 173 ? 0.522 -25.232 -16.012 1.00 50.75 173 ALA A O 1
ATOM 1399 N N . ALA A 1 174 ? 2.494 -25.525 -17.048 1.00 52.00 174 ALA A N 1
ATOM 1400 C CA . ALA A 1 174 ? 2.547 -26.967 -16.811 1.00 52.00 174 ALA A CA 1
ATOM 1401 C C . ALA A 1 174 ? 2.642 -27.307 -15.310 1.00 52.00 174 ALA A C 1
ATOM 1403 O O . ALA A 1 174 ? 1.927 -28.194 -14.837 1.00 52.00 174 ALA A O 1
ATOM 1404 N N . ARG A 1 175 ? 3.443 -26.562 -14.535 1.00 47.75 175 ARG A N 1
ATOM 1405 C CA . ARG A 1 175 ? 3.610 -26.757 -13.082 1.00 47.75 175 ARG A CA 1
ATOM 1406 C C . ARG A 1 175 ? 2.364 -26.350 -12.283 1.00 47.75 175 ARG A C 1
ATOM 1408 O O . ARG A 1 175 ? 1.957 -27.069 -11.372 1.00 47.75 175 ARG A O 1
ATOM 1415 N N . ALA A 1 176 ? 1.696 -25.261 -12.663 1.00 45.31 176 ALA A N 1
ATOM 1416 C CA . ALA A 1 176 ? 0.431 -24.814 -12.078 1.00 45.31 176 ALA A CA 1
ATOM 1417 C C . ALA A 1 176 ? -0.721 -25.789 -12.383 1.00 45.31 176 ALA A C 1
ATOM 1419 O O . ALA A 1 176 ? -1.530 -26.098 -11.503 1.00 45.31 176 ALA A O 1
ATOM 1420 N N . LYS A 1 177 ? -0.761 -26.355 -13.598 1.00 50.41 177 LYS A N 1
ATOM 1421 C CA . LYS A 1 177 ? -1.713 -27.412 -13.975 1.00 50.41 177 LYS A CA 1
ATOM 1422 C C . LYS A 1 177 ? -1.458 -28.707 -13.196 1.00 50.41 177 LYS A C 1
ATOM 1424 O O . LYS A 1 177 ? -2.410 -29.333 -12.732 1.00 50.41 177 LYS A O 1
ATOM 1429 N N . GLN A 1 178 ? -0.194 -29.069 -12.975 1.00 47.00 178 GLN A N 1
ATOM 1430 C CA . GLN A 1 178 ? 0.199 -30.234 -12.176 1.00 47.00 178 GLN A CA 1
ATOM 1431 C C . GLN A 1 178 ? -0.136 -30.061 -10.681 1.00 47.00 178 GLN A C 1
ATOM 1433 O O . GLN A 1 178 ? -0.658 -30.983 -10.057 1.00 47.00 178 GLN A O 1
ATOM 1438 N N . ASN A 1 179 ? 0.046 -28.859 -10.123 1.00 47.47 179 ASN A N 1
ATOM 1439 C CA . ASN A 1 179 ? -0.332 -28.545 -8.741 1.00 47.47 179 ASN A CA 1
ATOM 1440 C C . ASN A 1 179 ? -1.856 -28.488 -8.528 1.00 47.47 179 ASN A C 1
ATOM 1442 O O . ASN A 1 179 ? -2.338 -28.917 -7.480 1.00 47.47 179 ASN A O 1
ATOM 1446 N N . ARG A 1 180 ? -2.635 -28.028 -9.520 1.00 49.41 180 ARG A N 1
ATOM 1447 C CA . ARG A 1 180 ? -4.111 -28.108 -9.488 1.00 49.41 180 ARG A CA 1
ATOM 1448 C C . ARG A 1 180 ? -4.616 -29.554 -9.567 1.00 49.41 180 ARG A C 1
ATOM 1450 O O . ARG A 1 180 ? -5.541 -29.913 -8.845 1.00 49.41 180 ARG A O 1
ATOM 1457 N N . LEU A 1 181 ? -3.980 -30.403 -10.378 1.00 51.66 181 LEU A N 1
ATOM 1458 C CA . LEU A 1 181 ? -4.303 -31.835 -10.461 1.00 51.66 181 LEU A CA 1
ATOM 1459 C C . LEU A 1 181 ? -3.989 -32.589 -9.158 1.00 51.66 181 LEU A C 1
ATOM 1461 O O . LEU A 1 181 ? -4.771 -33.447 -8.754 1.00 51.66 181 LEU A O 1
ATOM 1465 N N . ASN A 1 182 ? -2.891 -32.247 -8.479 1.00 46.94 182 ASN A N 1
ATOM 1466 C CA . ASN A 1 182 ? -2.545 -32.845 -7.187 1.00 46.94 182 ASN A CA 1
ATOM 1467 C C . ASN A 1 182 ? -3.494 -32.383 -6.066 1.00 46.94 182 ASN A C 1
ATOM 1469 O O . ASN A 1 182 ? -3.998 -33.222 -5.326 1.00 46.94 182 ASN A O 1
ATOM 1473 N N . LYS A 1 183 ? -3.857 -31.091 -6.013 1.00 49.88 183 LYS A N 1
ATOM 1474 C CA . LYS A 1 183 ? -4.858 -30.586 -5.052 1.00 49.88 183 LYS A CA 1
ATOM 1475 C C . LYS A 1 183 ? -6.243 -31.224 -5.229 1.00 49.88 183 LYS A C 1
ATOM 1477 O O . LYS A 1 183 ? -6.912 -31.489 -4.232 1.00 49.88 183 LYS A O 1
ATOM 1482 N N . ASN A 1 184 ? -6.668 -31.516 -6.462 1.00 51.88 184 ASN A N 1
ATOM 1483 C CA . ASN A 1 184 ? -7.945 -32.199 -6.705 1.00 51.88 184 ASN A CA 1
ATOM 1484 C C . ASN A 1 184 ? -7.912 -33.671 -6.268 1.00 51.88 184 ASN A C 1
ATOM 1486 O O . ASN A 1 184 ? -8.885 -34.144 -5.689 1.00 51.88 184 ASN A O 1
ATOM 1490 N N . LYS A 1 185 ? -6.784 -34.372 -6.454 1.00 49.31 185 LYS A N 1
ATOM 1491 C CA . LYS A 1 185 ? -6.614 -35.748 -5.955 1.00 49.31 185 LYS A CA 1
ATOM 1492 C C . LYS A 1 185 ? -6.623 -35.816 -4.428 1.00 49.31 185 LYS A C 1
ATOM 1494 O O . LYS A 1 185 ? -7.279 -36.687 -3.863 1.00 49.31 185 LYS A O 1
ATOM 1499 N N . ASP A 1 186 ? -5.965 -34.874 -3.758 1.00 48.28 186 ASP A N 1
ATOM 1500 C CA . ASP A 1 186 ? -5.963 -34.811 -2.292 1.00 48.28 186 ASP A CA 1
ATOM 1501 C C . ASP A 1 186 ? -7.353 -34.441 -1.735 1.00 48.28 186 ASP A C 1
ATOM 1503 O O . ASP A 1 186 ? -7.777 -34.969 -0.705 1.00 48.28 186 ASP A O 1
ATOM 1507 N N . SER A 1 187 ? -8.112 -33.613 -2.464 1.00 47.25 187 SER A N 1
ATOM 1508 C CA . SER A 1 187 ? -9.501 -33.259 -2.133 1.00 47.25 187 SER A CA 1
ATOM 1509 C C . SER A 1 187 ? -10.482 -34.425 -2.335 1.00 47.25 187 SER A C 1
ATOM 1511 O O . SER A 1 187 ? -11.375 -34.613 -1.508 1.00 47.25 187 SER A O 1
ATOM 1513 N N . GLU A 1 188 ? -10.308 -35.255 -3.370 1.00 49.16 188 GLU A N 1
ATOM 1514 C CA . GLU A 1 188 ? -11.113 -36.473 -3.579 1.00 49.16 188 GLU A CA 1
ATOM 1515 C C . GLU A 1 188 ? -10.822 -37.548 -2.518 1.00 49.16 188 GLU A C 1
ATOM 1517 O O . GLU A 1 188 ? -11.744 -38.205 -2.031 1.00 49.16 188 GLU A O 1
ATOM 1522 N N . VAL A 1 189 ? -9.563 -37.689 -2.085 1.00 50.47 189 VAL A N 1
ATOM 1523 C CA . VAL A 1 189 ? -9.178 -38.612 -1.001 1.00 50.47 189 VAL A CA 1
ATOM 1524 C C . VAL A 1 189 ? -9.730 -38.152 0.356 1.00 50.47 189 VAL A C 1
ATOM 1526 O O . VAL A 1 189 ? -10.146 -38.986 1.167 1.00 50.47 189 VAL A O 1
ATOM 1529 N N . LEU A 1 190 ? -9.784 -36.840 0.609 1.00 42.44 190 LEU A N 1
ATOM 1530 C CA . LEU A 1 190 ? -10.385 -36.272 1.821 1.00 42.44 190 LEU A CA 1
ATOM 1531 C C . LEU A 1 190 ? -11.920 -36.367 1.808 1.00 42.44 190 LEU A C 1
ATOM 1533 O O . LEU A 1 190 ? -12.502 -36.792 2.806 1.00 42.44 190 LEU A O 1
ATOM 1537 N N . MET A 1 191 ? -12.584 -36.093 0.680 1.00 42.03 191 MET A N 1
ATOM 1538 C CA . MET A 1 191 ? -14.044 -36.246 0.544 1.00 42.03 191 MET A CA 1
ATOM 1539 C C . MET A 1 191 ? -14.490 -37.717 0.600 1.00 42.03 191 MET A C 1
ATOM 1541 O O . MET A 1 191 ? -15.491 -38.030 1.245 1.00 42.03 191 MET A O 1
ATOM 1545 N N . GLY A 1 192 ? -13.715 -38.648 0.030 1.00 45.31 192 GLY A N 1
ATOM 1546 C CA . GLY A 1 192 ? -13.974 -40.089 0.139 1.00 45.31 192 GLY A CA 1
ATOM 1547 C C . GLY A 1 192 ? -13.846 -40.635 1.569 1.00 45.31 192 GLY A C 1
ATOM 1548 O O . GLY A 1 192 ? -14.581 -41.546 1.952 1.00 45.31 192 GLY A O 1
ATOM 1549 N N . LYS A 1 193 ? -12.966 -40.052 2.397 1.00 43.91 193 LYS A N 1
ATOM 1550 C CA . LYS A 1 193 ? -12.818 -40.418 3.819 1.00 43.91 193 LYS A CA 1
ATOM 1551 C C . LYS A 1 193 ? -13.887 -39.798 4.724 1.00 43.91 193 LYS A C 1
ATOM 1553 O O . LYS A 1 193 ? -14.270 -40.431 5.706 1.00 43.91 193 LYS A O 1
ATOM 1558 N N . VAL A 1 194 ? -14.409 -38.615 4.396 1.00 42.47 194 VAL A N 1
ATOM 1559 C CA . VAL A 1 194 ? -15.465 -37.958 5.193 1.00 42.47 194 VAL A CA 1
ATOM 1560 C C . VAL A 1 194 ? -16.839 -38.606 4.966 1.00 42.47 194 VAL A C 1
ATOM 1562 O O . VAL A 1 194 ? -17.605 -38.750 5.919 1.00 42.47 194 VAL A O 1
ATOM 1565 N N . ILE A 1 195 ? -17.131 -39.112 3.761 1.00 43.62 195 ILE A N 1
ATOM 1566 C CA . ILE A 1 195 ? -18.408 -39.799 3.474 1.00 43.62 195 ILE A CA 1
ATOM 1567 C C . ILE A 1 195 ? -18.523 -41.149 4.218 1.00 43.62 195 ILE A C 1
ATOM 1569 O O . ILE A 1 195 ? -19.627 -41.571 4.567 1.00 43.62 195 ILE A O 1
ATOM 1573 N N . HIS A 1 196 ? -17.405 -41.798 4.564 1.00 44.53 196 HIS A N 1
ATOM 1574 C CA . HIS A 1 196 ? -17.416 -43.033 5.359 1.00 44.53 196 HIS A CA 1
ATOM 1575 C C . HIS A 1 196 ? -17.602 -42.827 6.874 1.00 44.53 196 HIS A C 1
ATOM 1577 O O . HIS A 1 196 ? -17.916 -43.793 7.568 1.00 44.53 196 HIS A O 1
ATOM 1583 N N . LEU A 1 197 ? -17.459 -41.601 7.393 1.00 41.91 197 LEU A N 1
ATOM 1584 C CA . LEU A 1 197 ? -17.572 -41.309 8.832 1.00 41.91 197 LEU A CA 1
ATOM 1585 C C . LEU A 1 197 ? -18.961 -40.798 9.261 1.00 41.91 197 LEU A C 1
ATOM 1587 O O . LEU A 1 197 ? -19.234 -40.736 10.456 1.00 41.91 197 LEU A O 1
ATOM 1591 N N . PHE A 1 198 ? -19.867 -40.515 8.316 1.00 42.69 198 PHE A N 1
ATOM 1592 C CA . PHE A 1 198 ? -21.237 -40.052 8.598 1.00 42.69 198 PHE A CA 1
ATOM 1593 C C . PHE A 1 198 ? -22.316 -40.821 7.815 1.00 42.69 198 PHE A C 1
ATOM 1595 O O . PHE A 1 198 ? -23.266 -40.235 7.300 1.00 42.69 198 PHE A O 1
ATOM 1602 N N . SER A 1 199 ? -22.209 -42.154 7.748 1.00 36.62 199 SER A N 1
ATOM 1603 C CA . SER A 1 199 ? -23.327 -43.002 7.310 1.00 36.62 199 SER A CA 1
ATOM 1604 C C . SER A 1 199 ? -24.074 -43.572 8.530 1.00 36.62 199 SER A C 1
ATOM 1606 O O . SER A 1 199 ? -23.524 -44.416 9.242 1.00 36.62 199 SER A O 1
ATOM 1608 N N . PRO A 1 200 ? -25.320 -43.150 8.818 1.00 45.06 200 PRO A N 1
ATOM 1609 C CA . PRO A 1 200 ? -26.087 -43.659 9.949 1.00 45.06 200 PRO A CA 1
ATOM 1610 C C . PRO A 1 200 ? -26.726 -45.004 9.584 1.00 45.06 200 PRO A C 1
ATOM 1612 O O . PRO A 1 200 ? -27.893 -45.070 9.201 1.00 45.06 200 PRO A O 1
ATOM 1615 N N . LYS A 1 201 ? -25.970 -46.101 9.699 1.00 44.00 201 LYS A N 1
ATOM 1616 C CA . LYS A 1 201 ? -26.524 -47.466 9.659 1.00 44.00 201 LYS A CA 1
ATOM 1617 C C . LYS A 1 201 ? -25.803 -48.405 10.624 1.00 44.00 201 LYS A C 1
ATOM 1619 O O . LYS A 1 201 ? -25.096 -49.315 10.215 1.00 44.00 201 LYS A O 1
ATOM 1624 N N . GLN A 1 202 ? -26.083 -48.248 11.913 1.00 42.03 202 GLN A N 1
ATOM 1625 C CA . GLN A 1 202 ? -26.165 -49.399 12.814 1.00 42.03 202 GLN A CA 1
ATOM 1626 C C . GLN A 1 202 ? -27.489 -49.347 13.575 1.00 42.03 202 GLN A C 1
ATOM 1628 O O . GLN A 1 202 ? -27.578 -48.953 14.730 1.00 42.03 202 GLN A O 1
ATOM 1633 N N . SER A 1 203 ? -28.553 -49.756 12.887 1.00 42.09 203 SER A N 1
ATOM 1634 C CA . SER A 1 203 ? -29.695 -50.375 13.547 1.00 42.09 203 SER A CA 1
ATOM 1635 C C . SER A 1 203 ? -29.998 -51.677 12.813 1.00 42.09 203 SER A C 1
ATOM 1637 O O . SER A 1 203 ? -30.023 -51.704 11.584 1.00 42.09 203 SER A O 1
ATOM 1639 N N . LYS A 1 204 ? -30.247 -52.726 13.604 1.00 40.03 204 LYS A N 1
ATOM 1640 C CA . LYS A 1 204 ? -30.642 -54.094 13.225 1.00 40.03 204 LYS A CA 1
ATOM 1641 C C . LYS A 1 204 ? -29.494 -55.041 12.859 1.00 40.03 204 LYS A C 1
ATOM 1643 O O . LYS A 1 204 ? -29.104 -55.132 11.705 1.00 40.03 204 LYS A O 1
ATOM 1648 N N . GLN A 1 205 ? -29.077 -55.846 13.838 1.00 37.62 205 GLN A N 1
ATOM 1649 C CA . GLN A 1 205 ? -29.259 -57.308 13.817 1.00 37.62 205 GLN A CA 1
ATOM 1650 C C . GLN A 1 205 ? -28.665 -57.934 15.092 1.00 37.62 205 GLN A C 1
ATOM 1652 O O . GLN A 1 205 ? -27.519 -58.353 15.123 1.00 37.62 205 GLN A O 1
ATOM 1657 N N . PHE A 1 206 ? -29.480 -58.039 16.143 1.00 37.50 206 PHE A N 1
ATOM 1658 C CA . PHE A 1 206 ? -29.405 -59.175 17.062 1.00 37.50 206 PHE A CA 1
ATOM 1659 C C . PHE A 1 206 ? -30.805 -59.781 17.129 1.00 37.50 206 PHE A C 1
ATOM 1661 O O . PHE A 1 206 ? -31.692 -59.302 17.830 1.00 37.50 206 PHE A O 1
ATOM 1668 N N . SER A 1 207 ? -31.027 -60.791 16.291 1.00 35.97 207 SER A N 1
ATOM 1669 C CA . SER A 1 207 ? -32.139 -61.727 16.403 1.00 35.97 207 SER A CA 1
ATOM 1670 C C . SER A 1 207 ? -31.732 -63.037 15.729 1.00 35.97 207 SER A C 1
ATOM 1672 O O . SER A 1 207 ? -31.490 -63.046 14.523 1.00 35.97 207 SER A O 1
ATOM 1674 N N . LYS A 1 208 ? -31.750 -64.113 16.533 1.00 41.91 208 LYS A N 1
ATOM 1675 C CA . LYS A 1 208 ? -31.603 -65.551 16.218 1.00 41.91 208 LYS A CA 1
ATOM 1676 C C . LYS A 1 208 ? -30.142 -66.010 16.058 1.00 41.91 208 LYS A C 1
ATOM 1678 O O . LYS A 1 208 ? -29.438 -65.509 15.196 1.00 41.91 208 LYS A O 1
ATOM 1683 N N . ARG A 1 209 ? -29.631 -66.965 16.839 1.00 43.28 209 ARG A N 1
ATOM 1684 C CA . ARG A 1 209 ? -30.247 -68.117 17.525 1.00 43.28 209 ARG A CA 1
ATOM 1685 C C . ARG A 1 209 ? -29.771 -68.244 18.965 1.00 43.28 209 ARG A C 1
ATOM 1687 O O . ARG A 1 209 ? -28.619 -67.840 19.219 1.00 43.28 209 ARG A O 1
#

Secondary structure (DSSP, 8-state):
-PPPHHHHHHHHHHHHHHHHHHHHHHHHHHHHTTTTSTT-S-HHHHHHHHHHHHHHHHHHHHHHS-SS--PPPHHHHHHHHHHHHHHH-TTS-HHHHHHHHHHHHHHHHHHHHHHHHHHHHHGGGGHHHHHHHHHHHHHHHHHHHHHHHHHHHHHHHHHHSS---THHHHHHHHHHHHHHHHHHHHHHHHHHHHHTTS-----------